Protein AF-A0A7C3APW0-F1 (afdb_monomer)

Structure (mmCIF, N/CA/C/O backbone):
data_AF-A0A7C3APW0-F1
#
_entry.id   AF-A0A7C3APW0-F1
#
loop_
_atom_site.group_PDB
_atom_site.id
_atom_site.type_symbol
_atom_site.label_atom_id
_atom_site.label_alt_id
_atom_site.label_comp_id
_atom_site.label_asym_id
_atom_site.label_entity_id
_atom_site.label_seq_id
_atom_site.pdbx_PDB_ins_code
_atom_site.Cartn_x
_atom_site.Cartn_y
_atom_site.Cartn_z
_atom_site.occupancy
_atom_site.B_iso_or_equiv
_atom_site.auth_seq_id
_atom_site.auth_comp_id
_atom_site.auth_asym_id
_atom_site.auth_atom_id
_atom_site.pdbx_PDB_model_num
ATOM 1 N N . GLN A 1 1 ? -16.198 -1.382 -9.300 1.00 42.06 1 GLN A N 1
ATOM 2 C CA . GLN A 1 1 ? -14.734 -1.585 -9.220 1.00 42.06 1 GLN A CA 1
ATOM 3 C C . GLN A 1 1 ? -14.169 -2.355 -10.424 1.00 42.06 1 GLN A C 1
ATOM 5 O O . GLN A 1 1 ? -13.325 -1.783 -11.093 1.00 42.06 1 GLN A O 1
ATOM 10 N N . ARG A 1 2 ? -14.664 -3.549 -10.819 1.00 34.78 2 ARG A N 1
ATOM 11 C CA . ARG A 1 2 ? -14.133 -4.290 -12.002 1.00 34.78 2 ARG A CA 1
ATOM 12 C C . ARG A 1 2 ? -14.087 -3.503 -13.329 1.00 34.78 2 ARG A C 1
ATOM 14 O O . ARG A 1 2 ? -13.099 -3.602 -14.039 1.00 34.78 2 ARG A O 1
ATOM 21 N N . ALA A 1 3 ? -15.104 -2.693 -13.633 1.00 35.84 3 ALA A N 1
ATOM 22 C CA . ALA A 1 3 ? -15.124 -1.868 -14.851 1.00 35.84 3 ALA A CA 1
ATOM 23 C C . ALA A 1 3 ? -14.174 -0.648 -14.798 1.00 35.84 3 ALA A C 1
ATOM 25 O O . ALA A 1 3 ? -13.792 -0.135 -15.842 1.00 35.84 3 ALA A O 1
ATOM 26 N N . ARG A 1 4 ? -13.783 -0.187 -13.597 1.00 43.59 4 ARG A N 1
ATOM 27 C CA . ARG A 1 4 ? -12.827 0.922 -13.419 1.00 43.59 4 ARG A CA 1
ATOM 28 C C . ARG A 1 4 ? -11.389 0.443 -13.623 1.00 43.59 4 ARG A C 1
ATOM 30 O O . ARG A 1 4 ? -10.688 1.021 -14.441 1.00 43.59 4 ARG A O 1
ATOM 37 N N . GLY A 1 5 ? -11.000 -0.675 -13.002 1.00 41.81 5 GLY A N 1
ATOM 38 C CA . GLY A 1 5 ? -9.664 -1.264 -13.183 1.00 41.81 5 GLY A CA 1
ATOM 39 C C . GLY A 1 5 ? -9.324 -1.633 -14.637 1.00 41.81 5 GLY A C 1
ATOM 40 O O . GLY A 1 5 ? -8.194 -1.437 -15.068 1.00 41.81 5 GLY A O 1
ATOM 41 N N . GLN A 1 6 ? -10.309 -2.083 -15.427 1.00 49.91 6 GLN A N 1
ATOM 42 C CA . GLN A 1 6 ? -10.112 -2.423 -16.847 1.00 49.91 6 GLN A CA 1
ATOM 43 C C . GLN A 1 6 ? -9.802 -1.208 -17.737 1.00 49.91 6 GLN A C 1
ATOM 45 O O . GLN A 1 6 ? -9.055 -1.340 -18.702 1.00 49.91 6 GLN A O 1
ATOM 50 N N . PHE A 1 7 ? -10.348 -0.030 -17.418 1.00 49.75 7 PHE A N 1
ATOM 51 C CA . PHE A 1 7 ? -10.060 1.206 -18.152 1.00 49.75 7 PHE A CA 1
ATOM 52 C C . PHE A 1 7 ? -8.634 1.710 -17.874 1.00 49.75 7 PHE A C 1
ATOM 54 O O . PHE A 1 7 ? -7.941 2.142 -18.791 1.00 49.75 7 PHE A O 1
ATOM 61 N N . PHE A 1 8 ? -8.165 1.594 -16.628 1.00 55.28 8 PHE A N 1
ATOM 62 C CA . PHE A 1 8 ? -6.826 2.046 -16.232 1.00 55.28 8 PHE A CA 1
ATOM 63 C C . PHE A 1 8 ? -5.713 1.132 -16.728 1.00 55.28 8 PHE A C 1
ATOM 65 O O . PHE A 1 8 ? -4.716 1.623 -17.254 1.00 55.28 8 PHE A O 1
ATOM 72 N N . GLU A 1 9 ? -5.905 -0.190 -16.664 1.00 58.88 9 GLU A N 1
ATOM 73 C CA . GLU A 1 9 ? -4.973 -1.112 -17.316 1.00 58.88 9 GLU A CA 1
ATOM 74 C C . GLU A 1 9 ? -4.872 -0.838 -18.819 1.00 58.88 9 GLU A C 1
ATOM 76 O O . GLU A 1 9 ? -3.778 -0.911 -19.370 1.00 58.88 9 GLU A O 1
ATOM 81 N N . ALA A 1 10 ? -5.977 -0.479 -19.481 1.00 65.00 10 ALA A N 1
ATOM 82 C CA . ALA A 1 10 ? -5.955 -0.128 -20.895 1.00 65.00 10 ALA A CA 1
ATOM 83 C C . ALA A 1 10 ? -5.160 1.161 -21.161 1.00 65.00 10 ALA A C 1
ATOM 85 O O . ALA A 1 10 ? -4.316 1.153 -22.049 1.00 65.00 10 ALA A O 1
ATOM 86 N N . GLN A 1 11 ? -5.353 2.230 -20.375 1.00 64.81 11 GLN A N 1
ATOM 87 C CA . GLN A 1 11 ? -4.587 3.477 -20.531 1.00 64.81 11 GLN A CA 1
ATOM 88 C C . GLN A 1 11 ? -3.093 3.301 -20.242 1.00 64.81 11 GLN A C 1
ATOM 90 O O . GLN A 1 11 ? -2.254 3.874 -20.941 1.00 64.81 11 GLN A O 1
ATOM 95 N N . LEU A 1 12 ? -2.741 2.506 -19.229 1.00 65.25 12 LEU A N 1
ATOM 96 C CA . LEU A 1 12 ? -1.345 2.231 -18.910 1.00 65.25 12 LEU A CA 1
ATOM 97 C C . LEU A 1 12 ? -0.695 1.384 -20.006 1.00 65.25 12 LEU A C 1
ATOM 99 O O . LEU A 1 12 ? 0.373 1.747 -20.489 1.00 65.25 12 LEU A O 1
ATOM 103 N N . ARG A 1 13 ? -1.373 0.323 -20.467 1.00 66.81 13 ARG A N 1
ATOM 104 C CA . ARG A 1 13 ? -0.905 -0.498 -21.593 1.00 66.81 13 ARG A CA 1
ATOM 105 C C . ARG A 1 13 ? -0.804 0.305 -22.885 1.00 66.81 13 ARG A C 1
ATOM 107 O O . ARG A 1 13 ? 0.149 0.111 -23.623 1.00 66.81 13 ARG A O 1
ATOM 114 N N . GLU A 1 14 ? -1.738 1.215 -23.153 1.00 71.75 14 GLU A N 1
ATOM 115 C CA . GLU A 1 14 ? -1.674 2.138 -24.292 1.00 71.75 14 GLU A CA 1
ATOM 116 C C . GLU A 1 14 ? -0.457 3.062 -24.174 1.00 71.75 14 GLU A C 1
ATOM 118 O O . GLU A 1 14 ? 0.299 3.214 -25.129 1.00 71.75 14 GLU A O 1
ATOM 123 N N . THR A 1 15 ? -0.220 3.638 -22.994 1.00 66.88 15 THR A N 1
ATOM 124 C CA . THR A 1 15 ? 0.948 4.496 -22.744 1.00 66.88 15 THR A CA 1
ATOM 125 C C . THR A 1 15 ? 2.248 3.716 -22.943 1.00 66.88 15 THR A C 1
ATOM 127 O O . THR A 1 15 ? 3.150 4.195 -23.623 1.00 66.88 15 THR A O 1
ATOM 130 N N . GLN A 1 16 ? 2.330 2.485 -22.434 1.00 64.88 16 GLN A N 1
ATOM 131 C CA . GLN A 1 16 ? 3.479 1.601 -22.637 1.00 64.88 16 GLN A CA 1
ATOM 132 C C . GLN A 1 16 ? 3.658 1.189 -24.097 1.00 64.88 16 GLN A C 1
ATOM 134 O O . GLN A 1 16 ? 4.777 1.221 -24.600 1.00 64.88 16 GLN A O 1
ATOM 139 N N . ALA A 1 17 ? 2.575 0.834 -24.791 1.00 68.94 17 ALA A N 1
ATOM 140 C CA . ALA A 1 17 ? 2.614 0.504 -26.209 1.00 68.94 17 ALA A CA 1
ATOM 141 C C . ALA A 1 17 ? 3.155 1.689 -27.011 1.00 68.94 17 ALA A C 1
ATOM 143 O O . ALA A 1 17 ? 4.051 1.510 -27.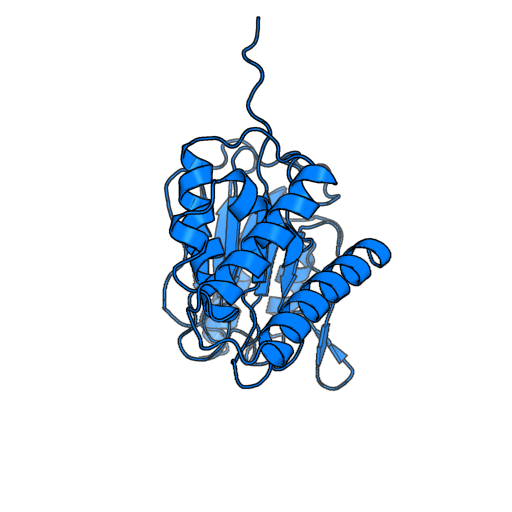825 1.00 68.94 17 ALA A O 1
ATOM 144 N N . ARG A 1 18 ? 2.713 2.914 -26.699 1.00 70.69 18 ARG A N 1
ATOM 145 C CA . ARG A 1 18 ? 3.224 4.141 -27.324 1.00 70.69 18 ARG A CA 1
ATOM 146 C C . ARG A 1 18 ? 4.692 4.410 -26.995 1.00 70.69 18 ARG A C 1
ATOM 148 O O . ARG A 1 18 ? 5.422 4.845 -27.878 1.00 70.69 18 ARG A O 1
ATOM 155 N N . LEU A 1 19 ? 5.137 4.144 -25.765 1.00 63.03 19 LEU A N 1
ATOM 156 C CA . LEU A 1 19 ? 6.553 4.241 -25.379 1.00 63.03 19 LEU A CA 1
ATOM 157 C C . LEU A 1 19 ? 7.420 3.253 -26.174 1.00 63.03 19 LEU A C 1
ATOM 159 O O . LEU A 1 19 ? 8.476 3.625 -26.685 1.00 63.03 19 LEU A O 1
ATOM 163 N N . PHE A 1 20 ? 6.946 2.014 -26.313 1.00 61.78 20 PHE A N 1
ATOM 164 C CA . PHE A 1 20 ? 7.628 0.954 -27.050 1.00 61.78 20 PHE A CA 1
ATOM 165 C C . PHE A 1 20 ? 7.651 1.224 -28.565 1.00 61.78 20 PHE A C 1
ATOM 167 O O . PHE A 1 20 ? 8.709 1.155 -29.187 1.00 61.78 20 PHE A O 1
ATOM 174 N N . GLU A 1 21 ? 6.511 1.595 -29.156 1.00 64.50 21 GLU A N 1
ATOM 175 C CA . GLU A 1 21 ? 6.376 1.960 -30.575 1.00 64.50 21 GLU A CA 1
ATOM 176 C C . GLU A 1 21 ? 7.217 3.184 -30.947 1.00 64.50 21 GLU A C 1
ATOM 178 O O . GLU A 1 21 ? 7.773 3.241 -32.044 1.00 64.50 21 GLU A O 1
ATOM 183 N N . ALA A 1 22 ? 7.353 4.149 -30.034 1.00 59.28 22 ALA A N 1
ATOM 184 C CA . ALA A 1 22 ? 8.182 5.329 -30.247 1.00 59.28 22 ALA A CA 1
ATOM 185 C C . ALA A 1 22 ? 9.688 5.013 -30.287 1.00 59.28 22 ALA A C 1
ATOM 187 O O . ALA A 1 22 ? 10.475 5.905 -30.607 1.00 59.28 22 ALA A O 1
ATOM 188 N N . GLY A 1 23 ? 10.110 3.788 -29.935 1.00 56.84 23 GLY A N 1
ATOM 189 C CA . GLY A 1 23 ? 11.524 3.455 -29.757 1.00 56.84 23 GLY A CA 1
ATOM 190 C C . GLY A 1 23 ? 12.203 4.395 -28.758 1.00 56.84 23 GLY A C 1
ATOM 191 O O . GLY A 1 23 ? 13.393 4.685 -28.891 1.00 56.84 23 GLY A O 1
ATOM 192 N N . ALA A 1 24 ? 11.421 4.936 -27.817 1.00 59.75 24 ALA A N 1
ATOM 193 C CA . ALA A 1 24 ? 11.867 5.950 -26.885 1.00 59.75 24 ALA A CA 1
ATOM 194 C C . ALA A 1 24 ? 13.011 5.364 -26.057 1.00 59.75 24 ALA A C 1
ATOM 196 O O . ALA A 1 24 ? 12.846 4.355 -25.370 1.00 59.75 24 ALA A O 1
ATOM 197 N N . ALA A 1 25 ? 14.187 5.988 -26.139 1.00 61.25 25 ALA A N 1
ATOM 198 C CA . ALA A 1 25 ? 15.263 5.649 -25.226 1.00 61.25 25 ALA A CA 1
ATOM 199 C C . ALA A 1 25 ? 14.772 5.877 -23.781 1.00 61.25 25 ALA A C 1
ATOM 201 O O . ALA A 1 25 ? 13.990 6.816 -23.557 1.00 61.25 25 ALA A O 1
ATOM 202 N N . PRO A 1 26 ? 15.219 5.055 -22.814 1.00 65.44 26 PRO A N 1
ATOM 203 C CA . PRO A 1 26 ? 15.024 5.352 -21.402 1.00 65.44 26 PRO A CA 1
ATOM 204 C C . PRO A 1 26 ? 15.436 6.799 -21.117 1.00 65.44 26 PRO A C 1
ATOM 206 O O . PRO A 1 26 ? 16.461 7.261 -21.616 1.00 65.44 26 PRO A O 1
ATOM 209 N N . ASP A 1 27 ? 14.604 7.504 -20.360 1.00 69.44 27 ASP A N 1
ATOM 210 C CA . ASP A 1 27 ? 14.762 8.906 -19.975 1.00 69.44 27 ASP A CA 1
ATOM 211 C C . ASP A 1 27 ? 14.768 9.903 -21.150 1.00 69.44 27 ASP A C 1
ATOM 213 O O . ASP A 1 27 ? 15.326 10.995 -21.058 1.00 69.44 27 ASP A O 1
ATOM 217 N N . SER A 1 28 ? 14.114 9.561 -22.264 1.00 76.81 28 SER A N 1
ATOM 218 C CA . SER A 1 28 ? 13.883 10.514 -23.356 1.00 76.81 28 SER A CA 1
ATOM 219 C C . SER A 1 28 ? 12.748 11.499 -23.053 1.00 76.81 28 SER A C 1
ATOM 221 O O . SER A 1 28 ? 11.747 11.158 -22.415 1.00 76.81 28 SER A O 1
ATOM 223 N N . ASP A 1 29 ? 12.846 12.705 -23.619 1.00 81.69 29 ASP A N 1
ATOM 224 C CA . ASP A 1 29 ? 11.796 13.734 -23.549 1.00 81.69 29 ASP A CA 1
ATOM 225 C C . ASP A 1 29 ? 10.432 13.217 -24.038 1.00 81.69 29 ASP A C 1
ATOM 227 O O . ASP A 1 29 ? 9.382 13.620 -23.535 1.00 81.69 29 ASP A O 1
ATOM 231 N N . ALA A 1 30 ? 10.436 12.280 -24.993 1.00 82.44 30 ALA A N 1
ATOM 232 C CA . ALA A 1 30 ? 9.228 11.644 -25.507 1.00 82.44 30 ALA A CA 1
ATOM 233 C C . ALA A 1 30 ? 8.503 10.820 -24.430 1.00 82.44 30 ALA A C 1
ATOM 235 O O . ALA A 1 30 ? 7.273 10.861 -24.351 1.00 82.44 30 ALA A O 1
ATOM 236 N N . ALA A 1 31 ? 9.250 10.106 -23.583 1.00 78.44 31 ALA A N 1
ATOM 237 C CA . ALA A 1 31 ? 8.667 9.311 -22.512 1.00 78.44 31 ALA A CA 1
ATOM 238 C C . ALA A 1 31 ? 8.053 10.192 -21.418 1.00 78.44 31 ALA A C 1
ATOM 240 O O . ALA A 1 31 ? 6.914 9.968 -21.000 1.00 78.44 31 ALA A O 1
ATOM 241 N N . ALA A 1 32 ? 8.763 11.253 -21.028 1.00 85.62 32 ALA A N 1
ATOM 242 C CA . ALA A 1 32 ? 8.247 12.251 -20.098 1.00 85.62 32 ALA A CA 1
ATOM 243 C C . ALA A 1 32 ? 6.976 12.930 -20.641 1.00 85.62 32 ALA A C 1
ATOM 245 O O . ALA A 1 32 ? 5.979 13.037 -19.925 1.00 85.62 32 ALA A O 1
ATOM 246 N N . ALA A 1 33 ? 6.967 13.325 -21.919 1.00 87.50 33 ALA A N 1
ATOM 247 C CA . ALA A 1 33 ? 5.812 13.962 -22.551 1.00 87.50 33 ALA A CA 1
ATOM 248 C C . ALA A 1 33 ? 4.561 13.066 -22.548 1.00 87.50 33 ALA A C 1
ATOM 250 O O . ALA A 1 33 ? 3.463 13.552 -22.277 1.00 87.50 33 ALA A O 1
ATOM 251 N N . LEU A 1 34 ? 4.715 11.760 -22.797 1.00 86.81 34 LEU A N 1
ATOM 252 C CA . LEU A 1 34 ? 3.605 10.801 -22.740 1.00 86.81 34 LEU A CA 1
ATOM 253 C C . LEU A 1 34 ? 3.029 10.658 -21.325 1.00 86.81 34 LEU A C 1
ATOM 255 O O . LEU A 1 34 ? 1.810 10.603 -21.165 1.00 86.81 34 LEU A O 1
ATOM 259 N N . ILE A 1 35 ? 3.888 10.633 -20.303 1.00 87.94 35 ILE A N 1
ATOM 260 C CA . ILE A 1 35 ? 3.462 10.568 -18.897 1.00 87.94 35 ILE A CA 1
ATOM 261 C C . ILE A 1 35 ? 2.704 11.838 -18.494 1.00 87.94 35 ILE A C 1
ATOM 263 O O . ILE A 1 35 ? 1.639 11.741 -17.881 1.00 87.94 35 ILE A O 1
ATOM 267 N N . HIS A 1 36 ? 3.209 13.018 -18.866 1.00 91.25 36 HIS A N 1
ATOM 268 C CA . HIS A 1 36 ? 2.521 14.287 -18.610 1.00 91.25 36 HIS A CA 1
ATOM 269 C C . HIS A 1 36 ? 1.161 14.356 -19.309 1.00 91.25 36 HIS A C 1
ATOM 271 O O . HIS A 1 36 ? 0.174 14.721 -18.676 1.00 91.25 36 HIS A O 1
ATOM 277 N N . ASP A 1 37 ? 1.080 13.960 -20.582 1.00 91.00 37 ASP A N 1
ATOM 278 C CA . ASP A 1 37 ? -0.182 13.922 -21.329 1.00 91.00 37 ASP A CA 1
ATOM 279 C C . ASP A 1 37 ? -1.210 12.980 -20.678 1.00 91.00 37 ASP A C 1
ATOM 281 O O . ASP A 1 37 ? -2.382 13.332 -20.531 1.00 91.00 37 ASP A O 1
ATOM 285 N N . ALA A 1 38 ? -0.780 11.794 -20.235 1.00 89.25 38 ALA A N 1
ATOM 286 C CA . ALA A 1 38 ? -1.651 10.855 -19.534 1.00 89.25 38 ALA A CA 1
ATOM 287 C C . ALA A 1 38 ? -2.169 11.437 -18.206 1.00 89.25 38 ALA A C 1
ATOM 289 O O . ALA A 1 38 ? -3.369 11.370 -17.929 1.00 89.25 38 ALA A O 1
ATOM 290 N N . ALA A 1 39 ? -1.287 12.053 -17.411 1.00 91.62 39 ALA A N 1
ATOM 291 C CA . ALA A 1 39 ? -1.659 12.706 -16.158 1.00 91.62 39 ALA A CA 1
ATOM 292 C C . ALA A 1 39 ? -2.617 13.889 -16.385 1.00 91.62 39 ALA A C 1
ATOM 294 O O . ALA A 1 39 ? -3.602 14.023 -15.658 1.00 91.62 39 ALA A O 1
ATOM 295 N N . ALA A 1 40 ? -2.379 14.712 -17.410 1.00 92.81 40 ALA A N 1
ATOM 296 C CA . ALA A 1 40 ? -3.238 15.839 -17.766 1.00 92.81 40 ALA A CA 1
ATOM 297 C C . ALA A 1 40 ? -4.646 15.379 -18.174 1.00 92.81 40 ALA A C 1
ATOM 299 O O . ALA A 1 40 ? -5.631 15.858 -17.613 1.00 92.81 40 ALA A O 1
ATOM 300 N N . ARG A 1 41 ? -4.755 14.377 -19.061 1.00 91.38 41 ARG A N 1
ATOM 301 C CA . ARG A 1 41 ? -6.051 13.793 -19.459 1.00 91.38 41 ARG A CA 1
ATOM 302 C C . ARG A 1 41 ? -6.832 13.242 -18.267 1.00 91.38 41 ARG A C 1
ATOM 304 O O . ARG A 1 41 ? -8.055 13.365 -18.206 1.00 91.38 41 ARG A O 1
ATOM 311 N N . ASP A 1 42 ? -6.135 12.633 -17.312 1.00 91.56 42 ASP A N 1
ATOM 312 C CA . ASP A 1 42 ? -6.759 12.130 -16.094 1.00 91.56 42 ASP A CA 1
ATOM 313 C C . ASP A 1 42 ? -7.222 13.255 -15.153 1.00 91.56 42 ASP A C 1
ATOM 315 O O . ASP A 1 42 ? -8.285 13.146 -14.540 1.00 91.56 42 ASP A O 1
ATOM 319 N N . LEU A 1 43 ? -6.467 14.351 -15.051 1.00 92.44 43 LEU A N 1
ATOM 320 C CA . LEU A 1 43 ? -6.872 15.536 -14.289 1.00 92.44 43 LEU A CA 1
ATOM 321 C C . LEU A 1 43 ? -8.084 16.238 -14.909 1.00 92.44 43 LEU A C 1
ATOM 323 O O . LEU A 1 43 ? -8.979 16.633 -14.163 1.00 92.44 43 LEU A O 1
ATOM 327 N N . ASP A 1 44 ? -8.156 16.326 -16.236 1.00 92.69 44 ASP A N 1
ATOM 328 C CA . ASP A 1 44 ? -9.313 16.884 -16.945 1.00 92.69 44 ASP A CA 1
ATOM 329 C C . ASP A 1 44 ? -10.576 16.048 -16.698 1.00 92.69 44 ASP A C 1
ATOM 331 O O . ASP A 1 44 ? -11.652 16.582 -16.423 1.00 92.69 44 ASP A O 1
ATOM 335 N N . ALA A 1 45 ? -10.450 14.718 -16.749 1.00 90.25 45 ALA A N 1
ATOM 336 C CA . ALA A 1 45 ? -11.566 13.808 -16.504 1.00 90.25 45 ALA A CA 1
ATOM 337 C C . ALA A 1 45 ? -11.965 13.740 -15.020 1.00 90.25 45 ALA A C 1
ATOM 339 O O . ALA A 1 45 ? -13.133 13.522 -14.687 1.00 90.25 45 ALA A O 1
ATOM 340 N N . ARG A 1 46 ? -10.988 13.857 -14.115 1.00 88.88 46 ARG A N 1
ATOM 341 C CA . ARG A 1 46 ? -11.153 13.672 -12.670 1.00 88.88 46 ARG A CA 1
ATOM 342 C C . ARG A 1 46 ? -10.242 14.647 -11.913 1.00 88.88 46 ARG A C 1
ATOM 344 O O . ARG A 1 46 ? -9.165 14.234 -11.465 1.00 88.88 46 ARG A O 1
ATOM 351 N N . PRO A 1 47 ? -10.672 15.900 -11.696 1.00 89.62 47 PRO A N 1
ATOM 352 C CA . PRO A 1 47 ? -9.856 16.905 -11.024 1.00 89.62 47 PRO A CA 1
ATOM 353 C C . PRO A 1 47 ? -9.309 16.412 -9.682 1.00 89.62 47 PRO A C 1
ATOM 355 O O . PRO A 1 47 ? -10.028 15.797 -8.888 1.00 89.62 47 PRO A O 1
ATOM 358 N N . ALA A 1 48 ? -8.023 16.658 -9.433 1.00 87.56 48 ALA A N 1
ATOM 359 C CA . ALA A 1 48 ? -7.417 16.348 -8.145 1.00 87.56 48 ALA A CA 1
ATOM 360 C C . ALA A 1 48 ? -7.977 17.287 -7.061 1.00 87.56 48 ALA A C 1
ATOM 362 O O . ALA A 1 48 ? -8.149 18.483 -7.318 1.00 87.56 48 ALA A O 1
ATOM 363 N N . PRO A 1 49 ? -8.238 16.791 -5.837 1.00 87.56 49 PRO A N 1
ATOM 364 C CA . PRO A 1 49 ? -8.516 17.679 -4.718 1.00 87.56 49 PRO A CA 1
ATOM 365 C C . PRO A 1 49 ? -7.271 18.515 -4.406 1.00 87.56 49 PRO A C 1
ATOM 367 O O . PRO A 1 49 ? -6.151 18.167 -4.783 1.00 87.56 49 PRO A O 1
ATOM 370 N N . ALA A 1 50 ? -7.443 19.597 -3.652 1.00 87.50 50 ALA A N 1
ATOM 371 C CA . ALA A 1 50 ? -6.293 20.290 -3.090 1.00 87.50 50 ALA A CA 1
ATOM 372 C C . ALA A 1 50 ? -5.531 19.357 -2.128 1.00 87.50 50 ALA A C 1
ATOM 374 O O . ALA A 1 50 ? -6.121 18.694 -1.277 1.00 87.50 50 ALA A O 1
ATOM 375 N N . ILE A 1 51 ? -4.209 19.308 -2.284 1.00 87.06 51 ILE A N 1
ATOM 376 C CA . ILE A 1 51 ? -3.327 18.375 -1.576 1.00 87.06 51 ILE A CA 1
ATOM 377 C C . ILE A 1 51 ? -2.546 19.154 -0.520 1.00 87.06 51 ILE A C 1
ATOM 379 O O . ILE A 1 51 ? -1.881 20.142 -0.849 1.00 87.06 51 ILE A O 1
ATOM 383 N N . ALA A 1 52 ? -2.604 18.708 0.737 1.00 86.69 52 ALA A N 1
ATOM 384 C CA . ALA A 1 52 ? -1.828 19.298 1.826 1.00 86.69 52 ALA A CA 1
ATOM 385 C C . ALA A 1 52 ? -0.321 19.251 1.521 1.00 86.69 52 ALA A C 1
ATOM 387 O O . ALA A 1 52 ? 0.163 18.278 0.944 1.00 86.69 52 ALA A O 1
ATOM 388 N N . VAL A 1 53 ? 0.428 20.286 1.916 1.00 86.25 53 VAL A N 1
ATOM 389 C CA . VAL A 1 53 ? 1.865 20.433 1.601 1.00 86.25 53 VAL A CA 1
ATOM 390 C C . VAL A 1 53 ? 2.674 19.222 2.065 1.00 86.25 53 VAL A C 1
ATOM 392 O O . VAL A 1 53 ? 3.581 18.775 1.365 1.00 86.25 53 VAL A O 1
ATOM 395 N N . GLU A 1 54 ? 2.332 18.665 3.224 1.00 83.81 54 GLU A N 1
ATOM 396 C CA . GLU A 1 54 ? 2.953 17.456 3.757 1.00 83.81 54 GLU A CA 1
ATOM 397 C C . GLU A 1 54 ? 2.770 16.276 2.796 1.00 83.81 54 GLU A C 1
ATOM 399 O O . GLU A 1 54 ? 3.738 15.598 2.456 1.00 83.81 54 GLU A O 1
ATOM 404 N N . THR A 1 55 ? 1.552 16.093 2.286 1.00 86.12 55 THR A N 1
ATOM 405 C CA . THR A 1 55 ? 1.185 15.015 1.363 1.00 86.12 55 THR A CA 1
ATOM 406 C C . THR A 1 55 ? 1.823 15.185 -0.010 1.00 86.12 55 THR A C 1
ATOM 408 O O . THR A 1 55 ? 2.250 14.200 -0.606 1.00 86.12 55 THR A O 1
ATOM 411 N N . GLN A 1 56 ? 2.003 16.420 -0.487 1.00 89.50 56 GLN A N 1
ATOM 412 C CA . GLN A 1 56 ? 2.717 16.681 -1.744 1.00 89.50 56 GLN A CA 1
ATOM 413 C C . GLN A 1 56 ? 4.148 16.126 -1.727 1.00 89.50 56 GLN A C 1
ATOM 415 O O . GLN A 1 56 ? 4.630 15.641 -2.751 1.00 89.50 56 GLN A O 1
ATOM 420 N N . ARG A 1 57 ? 4.817 16.161 -0.564 1.00 85.19 57 ARG A N 1
ATOM 421 C CA . ARG A 1 57 ? 6.165 15.596 -0.400 1.00 85.19 57 ARG A CA 1
ATOM 422 C C . ARG A 1 57 ? 6.161 14.073 -0.501 1.00 85.19 57 ARG A C 1
ATOM 424 O O . ARG A 1 57 ? 7.101 13.516 -1.054 1.00 85.19 57 ARG A O 1
ATOM 431 N N . TYR A 1 58 ? 5.106 13.410 -0.023 1.00 85.56 58 TYR A N 1
ATOM 432 C CA . TYR A 1 58 ? 4.995 11.946 -0.088 1.00 85.56 58 TYR A CA 1
ATOM 433 C C . TYR A 1 58 ? 4.666 11.436 -1.479 1.00 85.56 58 TYR A C 1
ATOM 435 O O . TYR A 1 58 ? 4.941 10.282 -1.755 1.00 85.56 58 TYR A O 1
ATOM 443 N N . LEU A 1 59 ? 4.094 12.266 -2.352 1.00 90.69 59 LEU A N 1
ATOM 444 C CA . LEU A 1 59 ? 3.768 11.862 -3.719 1.00 90.69 59 LEU A CA 1
ATOM 445 C C . LEU A 1 59 ? 4.992 11.822 -4.638 1.00 90.69 59 LEU A C 1
ATOM 447 O O . LEU A 1 59 ? 4.940 11.146 -5.661 1.00 90.69 59 LEU A O 1
ATOM 451 N N . LEU A 1 60 ? 6.072 12.539 -4.299 1.00 90.81 60 LEU A N 1
ATOM 452 C CA . LEU A 1 60 ? 7.269 12.598 -5.138 1.00 90.81 60 LEU A CA 1
ATOM 453 C C . LEU A 1 60 ? 7.930 11.228 -5.267 1.00 90.81 60 LEU A C 1
ATOM 455 O O . LEU A 1 60 ? 8.045 10.744 -6.383 1.00 90.81 60 LEU A O 1
ATOM 459 N N . GLU A 1 61 ? 8.321 10.596 -4.157 1.00 88.31 61 GLU A N 1
ATOM 460 C CA . GLU A 1 61 ? 9.054 9.322 -4.213 1.00 88.31 61 GLU A CA 1
ATOM 461 C C . GLU A 1 61 ? 8.262 8.239 -4.972 1.00 88.31 61 GLU A C 1
ATOM 463 O O . GLU A 1 61 ? 8.800 7.679 -5.930 1.00 88.31 61 GLU A O 1
ATOM 468 N N . PRO A 1 62 ? 6.965 8.004 -4.687 1.00 88.56 62 PRO A N 1
ATOM 469 C CA . PRO A 1 62 ? 6.189 7.019 -5.420 1.00 88.56 62 PRO A CA 1
ATOM 470 C C . PRO A 1 62 ? 6.035 7.322 -6.904 1.00 88.56 62 PRO A C 1
ATOM 472 O O . PRO A 1 62 ? 6.122 6.398 -7.715 1.00 88.56 62 PRO A O 1
ATOM 475 N N . ALA A 1 63 ? 5.843 8.594 -7.266 1.00 91.12 63 ALA A N 1
ATOM 476 C CA . ALA A 1 63 ? 5.770 9.005 -8.662 1.00 91.12 63 ALA A CA 1
ATOM 477 C C . ALA A 1 63 ? 7.119 8.825 -9.368 1.00 91.12 63 ALA A C 1
ATOM 479 O O . ALA A 1 63 ? 7.143 8.274 -10.460 1.00 91.12 63 ALA A O 1
ATOM 480 N N . THR A 1 64 ? 8.237 9.201 -8.739 1.00 89.94 64 THR A N 1
ATOM 481 C CA . THR A 1 64 ? 9.591 8.993 -9.279 1.00 89.94 64 THR A CA 1
ATOM 482 C C . THR A 1 64 ? 9.845 7.522 -9.562 1.00 89.94 64 THR A C 1
ATOM 484 O O . THR A 1 64 ? 10.318 7.171 -10.639 1.00 89.94 64 THR A O 1
ATOM 487 N N . ARG A 1 65 ? 9.477 6.638 -8.632 1.00 85.69 65 ARG A N 1
ATOM 488 C CA . ARG A 1 65 ? 9.648 5.192 -8.799 1.00 85.69 65 ARG A CA 1
ATOM 489 C C . ARG A 1 65 ? 8.785 4.615 -9.912 1.00 85.69 65 ARG A C 1
ATOM 491 O O . ARG A 1 65 ? 9.260 3.776 -10.673 1.00 85.69 65 ARG A O 1
ATOM 498 N N . LEU A 1 66 ? 7.542 5.071 -10.025 1.00 85.38 66 LEU A N 1
ATOM 499 C CA . LEU A 1 66 ? 6.659 4.669 -11.113 1.00 85.38 66 LEU A CA 1
ATOM 500 C C . LEU A 1 66 ? 7.165 5.189 -12.465 1.00 85.38 66 LEU A C 1
ATOM 502 O O . LEU A 1 66 ? 7.220 4.425 -13.422 1.00 85.38 66 LEU A O 1
ATOM 506 N N . CYS A 1 67 ? 7.602 6.445 -12.537 1.00 87.19 67 CYS A N 1
ATOM 507 C CA . CYS A 1 67 ? 8.223 7.018 -13.727 1.00 87.19 67 CYS A CA 1
ATOM 508 C C . CYS A 1 67 ? 9.497 6.261 -14.126 1.00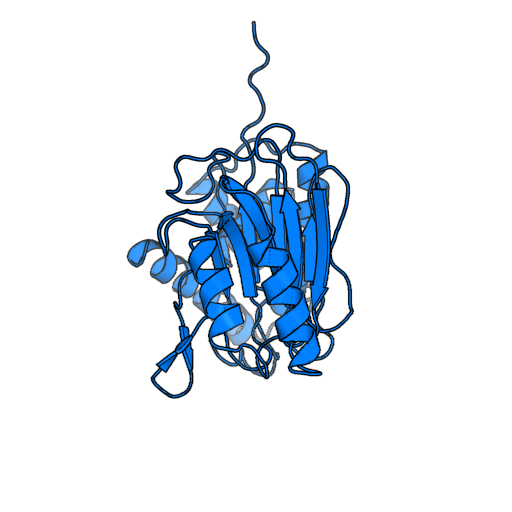 87.19 67 CYS A C 1
ATOM 510 O O . CYS A 1 67 ? 9.659 5.928 -15.294 1.00 87.19 67 CYS A O 1
ATOM 512 N N . ALA A 1 68 ? 10.364 5.911 -13.172 1.00 84.25 68 ALA A N 1
ATOM 513 C CA . ALA A 1 68 ? 11.548 5.092 -13.430 1.00 84.25 68 ALA A CA 1
ATOM 514 C C . ALA A 1 68 ? 11.175 3.695 -13.957 1.00 84.25 68 ALA A C 1
ATOM 516 O O . ALA A 1 68 ? 11.770 3.221 -14.922 1.00 84.25 68 ALA A O 1
ATOM 517 N N . ALA A 1 69 ? 10.138 3.060 -13.397 1.00 78.19 69 ALA A N 1
ATOM 518 C CA . ALA A 1 69 ? 9.608 1.788 -13.903 1.00 78.19 69 ALA A CA 1
ATOM 519 C C . ALA A 1 69 ? 9.006 1.900 -15.320 1.00 78.19 69 ALA A C 1
ATOM 521 O O . ALA A 1 69 ? 8.906 0.897 -16.028 1.00 78.19 69 ALA A O 1
ATOM 522 N N . LEU A 1 70 ? 8.627 3.111 -15.738 1.00 79.62 70 LEU A N 1
ATOM 523 C CA . LEU A 1 70 ? 8.166 3.452 -17.087 1.00 79.62 70 LEU A CA 1
ATOM 524 C C . LEU A 1 70 ? 9.293 3.987 -17.994 1.00 79.62 70 LEU A C 1
ATOM 526 O O . LEU A 1 70 ? 9.021 4.352 -19.135 1.00 79.62 70 LEU A O 1
ATOM 530 N N . GLY A 1 71 ? 10.542 4.025 -17.514 1.00 81.19 71 GLY A N 1
ATOM 531 C CA . GLY A 1 71 ? 11.697 4.511 -18.271 1.00 81.19 71 GLY A CA 1
ATOM 532 C C . GLY A 1 71 ? 11.747 6.032 -18.439 1.00 81.19 71 GLY A C 1
ATOM 533 O O . GLY A 1 71 ? 12.176 6.500 -19.488 1.00 81.19 71 GLY A O 1
ATOM 534 N N . ALA A 1 72 ? 11.276 6.800 -17.455 1.00 86.31 72 ALA A N 1
ATOM 535 C CA . ALA A 1 72 ? 11.249 8.266 -17.474 1.00 86.31 72 ALA A CA 1
ATOM 536 C C . ALA A 1 72 ? 11.561 8.866 -16.089 1.00 86.31 72 ALA A C 1
ATOM 538 O O . ALA A 1 72 ? 10.804 9.679 -15.561 1.00 86.31 72 ALA A O 1
ATOM 539 N N . SER A 1 73 ? 12.657 8.440 -15.472 1.00 79.44 73 SER A N 1
ATOM 540 C CA . SER A 1 73 ? 13.023 8.667 -14.066 1.00 79.44 73 SER A CA 1
ATOM 541 C C . SER A 1 73 ? 12.968 10.138 -13.628 1.00 79.44 73 SER A C 1
ATOM 543 O O . SER A 1 73 ? 12.577 10.429 -12.499 1.00 79.44 73 SER A O 1
ATOM 545 N N . GLU A 1 74 ? 13.283 11.069 -14.530 1.00 84.75 74 GLU A N 1
ATOM 546 C CA . GLU A 1 74 ? 13.301 12.514 -14.254 1.00 84.75 74 GLU A CA 1
ATOM 547 C C . GLU A 1 74 ? 11.924 13.194 -14.381 1.00 84.75 74 GLU A C 1
ATOM 549 O O . GLU A 1 74 ? 11.721 14.295 -13.864 1.00 84.75 74 GLU A O 1
ATOM 554 N N . ALA A 1 75 ? 10.938 12.548 -15.016 1.00 87.12 75 ALA A N 1
ATOM 555 C CA . ALA A 1 75 ? 9.638 13.166 -15.294 1.00 87.12 75 ALA A CA 1
ATOM 556 C C . ALA A 1 75 ? 8.905 13.580 -14.006 1.00 87.12 75 ALA A C 1
ATOM 558 O O . ALA A 1 75 ? 8.324 14.661 -13.922 1.00 87.12 75 ALA A O 1
ATOM 559 N N . ALA A 1 76 ? 8.991 12.767 -12.950 1.00 86.06 76 ALA A N 1
ATOM 560 C CA . ALA A 1 76 ? 8.301 13.047 -11.691 1.00 86.06 76 ALA A CA 1
ATOM 561 C C . ALA A 1 76 ? 8.776 14.336 -10.999 1.00 86.06 76 ALA A C 1
ATOM 563 O O . ALA A 1 76 ? 8.003 14.961 -10.262 1.00 86.06 76 ALA A O 1
ATOM 564 N N . VAL A 1 77 ? 10.025 14.756 -11.226 1.00 87.81 77 VAL A N 1
ATOM 565 C CA . VAL A 1 77 ? 10.620 15.932 -10.574 1.00 87.81 77 VAL A CA 1
ATOM 566 C C . VAL A 1 77 ? 9.919 17.212 -11.021 1.00 87.81 77 VAL A C 1
ATOM 568 O O . VAL A 1 77 ? 9.620 18.068 -10.187 1.00 87.81 77 VAL A O 1
ATOM 571 N N . ILE A 1 78 ? 9.591 17.307 -12.309 1.00 90.06 78 ILE A N 1
ATOM 572 C CA . ILE A 1 78 ? 8.946 18.481 -12.909 1.00 90.06 78 ILE A CA 1
ATOM 573 C C . ILE A 1 78 ? 7.413 18.448 -1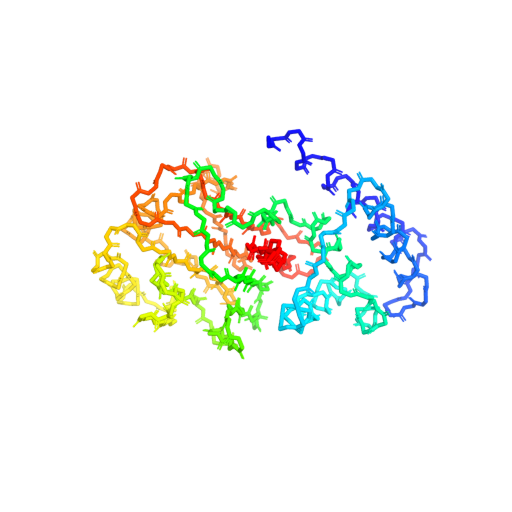2.814 1.00 90.06 78 ILE A C 1
ATOM 575 O O . ILE A 1 78 ? 6.772 19.481 -12.991 1.00 90.06 78 ILE A O 1
ATOM 579 N N . MET A 1 79 ? 6.822 17.296 -12.480 1.00 93.44 79 MET A N 1
ATOM 580 C CA . MET A 1 79 ? 5.382 17.167 -12.245 1.00 93.44 79 MET A CA 1
ATOM 581 C C . MET A 1 79 ? 4.927 17.938 -11.001 1.00 93.44 79 MET A C 1
ATOM 583 O O . MET A 1 79 ? 5.538 17.889 -9.931 1.00 93.44 79 MET A O 1
ATOM 587 N N . THR A 1 80 ? 3.773 18.581 -11.107 1.00 94.75 80 THR A N 1
ATOM 588 C CA . THR A 1 80 ? 3.018 19.104 -9.970 1.00 94.75 80 THR A CA 1
ATOM 589 C C . THR A 1 80 ? 2.512 17.967 -9.074 1.00 94.75 80 THR A C 1
ATOM 591 O O . THR A 1 80 ? 2.409 16.809 -9.480 1.00 94.75 80 THR A O 1
ATOM 594 N N . ALA A 1 81 ? 2.126 18.282 -7.834 1.00 93.00 81 ALA A N 1
ATOM 595 C CA . ALA A 1 81 ? 1.540 17.280 -6.940 1.00 93.00 81 ALA A CA 1
ATOM 596 C C . ALA A 1 81 ? 0.240 16.666 -7.495 1.00 93.00 81 ALA A C 1
ATOM 598 O O . ALA A 1 81 ? -0.021 15.486 -7.271 1.00 93.00 81 ALA A O 1
ATOM 599 N N . ALA A 1 82 ? -0.553 17.452 -8.232 1.00 93.44 82 ALA A N 1
ATOM 600 C CA . ALA A 1 82 ? -1.768 16.976 -8.884 1.00 93.44 82 ALA A CA 1
ATOM 601 C C . ALA A 1 82 ? -1.446 15.960 -9.988 1.00 93.44 82 ALA A C 1
ATOM 603 O O . ALA A 1 82 ? -2.061 14.899 -10.030 1.00 93.44 82 ALA A O 1
ATOM 604 N N . GLU A 1 83 ? -0.444 16.237 -10.826 1.00 94.50 83 GLU A N 1
ATOM 605 C CA . GLU A 1 83 ? 0.001 15.301 -11.863 1.00 94.50 83 GLU A CA 1
ATOM 606 C C . GLU A 1 83 ? 0.584 14.022 -11.256 1.00 94.50 83 GLU A C 1
ATOM 608 O O . GLU A 1 83 ? 0.253 12.930 -11.708 1.00 94.50 83 GLU A O 1
ATOM 613 N N . ARG A 1 84 ? 1.402 14.124 -10.199 1.00 94.38 84 ARG A N 1
ATOM 614 C CA . ARG A 1 84 ? 1.931 12.944 -9.488 1.00 94.38 84 ARG A CA 1
ATOM 615 C C . ARG A 1 84 ? 0.805 12.081 -8.927 1.00 94.38 84 ARG A C 1
ATOM 617 O O . ARG A 1 84 ? 0.844 10.861 -9.045 1.00 94.38 84 ARG A O 1
ATOM 624 N N . LEU A 1 85 ? -0.220 12.706 -8.345 1.00 92.75 85 LEU A N 1
ATOM 625 C CA . LEU A 1 85 ? -1.396 11.993 -7.857 1.00 92.75 85 LEU A CA 1
ATOM 626 C C . LEU A 1 85 ? -2.170 11.316 -8.995 1.00 92.75 85 LEU A C 1
ATOM 628 O O . LEU A 1 85 ? -2.566 10.160 -8.856 1.00 92.75 85 LEU A O 1
ATOM 632 N N . ALA A 1 86 ? -2.375 12.021 -10.109 1.00 91.88 86 ALA A N 1
ATOM 633 C CA . ALA A 1 86 ? -3.030 11.477 -11.294 1.00 91.88 86 ALA A CA 1
ATOM 634 C C . ALA A 1 86 ? -2.265 10.268 -11.841 1.00 91.88 86 ALA A C 1
ATOM 636 O O . ALA A 1 86 ? -2.857 9.220 -12.076 1.00 91.88 86 ALA A O 1
ATOM 637 N N . LEU A 1 87 ? -0.937 10.355 -11.925 1.00 90.94 87 LEU A N 1
ATOM 638 C CA . LEU A 1 87 ? -0.088 9.247 -12.348 1.00 90.94 87 LEU A CA 1
ATOM 639 C C . LEU A 1 87 ? -0.249 8.012 -11.451 1.00 90.94 87 LEU A C 1
ATOM 641 O O . LEU A 1 87 ? -0.466 6.910 -11.954 1.00 90.94 87 LEU A O 1
ATOM 645 N N . LEU A 1 88 ? -0.198 8.185 -10.127 1.00 90.25 88 LEU A N 1
ATOM 646 C CA . LEU A 1 88 ? -0.404 7.075 -9.190 1.00 90.25 88 LEU A CA 1
ATOM 647 C C . LEU A 1 88 ? -1.817 6.483 -9.304 1.00 90.25 88 LEU A C 1
ATOM 649 O O . LEU A 1 88 ? -1.978 5.275 -9.176 1.00 90.25 88 LEU A O 1
ATOM 653 N N . ARG A 1 89 ? -2.828 7.312 -9.587 1.00 88.50 89 ARG A N 1
ATOM 654 C CA . ARG A 1 89 ? -4.221 6.888 -9.806 1.00 88.50 89 ARG A CA 1
ATOM 655 C C . ARG A 1 89 ? -4.420 6.147 -11.130 1.00 88.50 89 ARG A C 1
ATOM 657 O O . ARG A 1 89 ? -5.293 5.288 -11.220 1.00 88.50 89 ARG A O 1
ATOM 664 N N . ILE A 1 90 ? -3.657 6.498 -12.164 1.00 85.25 90 ILE A N 1
ATOM 665 C CA . ILE A 1 90 ? -3.629 5.772 -13.440 1.00 85.25 90 ILE A CA 1
ATOM 666 C C . ILE A 1 90 ? -2.973 4.408 -13.236 1.00 85.25 90 ILE A C 1
ATOM 668 O O . ILE A 1 90 ? -3.438 3.414 -13.789 1.00 85.25 90 ILE A O 1
ATOM 672 N N . ALA A 1 91 ? -1.908 4.345 -12.434 1.00 81.81 91 ALA A N 1
ATOM 673 C CA . ALA A 1 91 ? -1.281 3.079 -12.112 1.00 81.81 91 ALA A CA 1
ATOM 674 C C . ALA A 1 91 ? -2.214 2.196 -11.270 1.00 81.81 91 ALA A C 1
ATOM 676 O O . ALA A 1 91 ? -2.542 1.087 -11.688 1.00 81.81 91 ALA A O 1
ATOM 677 N N . ASP A 1 92 ? -2.664 2.656 -10.108 1.00 78.31 92 ASP A N 1
ATOM 678 C CA . ASP A 1 92 ? -3.420 1.850 -9.151 1.00 78.31 92 ASP A CA 1
ATOM 679 C C . ASP A 1 92 ? -4.801 2.453 -8.852 1.00 78.31 92 ASP A C 1
ATOM 681 O O . ASP A 1 92 ? -4.933 3.627 -8.514 1.00 78.31 92 ASP A O 1
ATOM 685 N N . ASP A 1 93 ? -5.845 1.618 -8.856 1.00 69.94 93 ASP A N 1
ATOM 686 C CA . ASP A 1 93 ? -7.216 2.020 -8.472 1.00 69.94 93 ASP A CA 1
ATOM 687 C C . ASP A 1 93 ? -7.429 1.990 -6.938 1.00 69.94 93 ASP A C 1
ATOM 689 O O . ASP A 1 93 ? -8.557 1.947 -6.451 1.00 69.94 93 ASP A O 1
ATOM 693 N N . ALA A 1 94 ? -6.348 1.972 -6.148 1.00 91.69 94 ALA A N 1
ATOM 694 C CA . ALA A 1 94 ? -6.382 1.831 -4.688 1.00 91.69 94 ALA A CA 1
ATOM 695 C C . ALA A 1 94 ? -6.083 3.147 -3.940 1.00 91.69 94 ALA A C 1
ATOM 697 O O . ALA A 1 94 ? -5.557 3.143 -2.822 1.00 91.69 94 ALA A O 1
ATOM 698 N N . LEU A 1 95 ? -6.427 4.279 -4.562 1.00 93.06 95 LEU A N 1
ATOM 699 C CA . LEU A 1 95 ? -6.331 5.616 -3.980 1.00 93.06 95 LEU A CA 1
ATOM 700 C C . LEU A 1 95 ? -7.722 6.167 -3.638 1.00 93.06 95 LEU A C 1
ATOM 702 O O . LEU A 1 95 ? -8.537 6.420 -4.526 1.00 93.06 95 LEU A O 1
ATOM 706 N N . ALA A 1 96 ? -7.974 6.417 -2.355 1.00 94.00 96 ALA A N 1
ATOM 707 C CA . ALA A 1 96 ? -9.160 7.117 -1.876 1.00 94.00 96 ALA A CA 1
ATOM 708 C C . ALA A 1 96 ? -8.837 8.592 -1.612 1.00 94.00 96 ALA A C 1
ATOM 710 O O . ALA A 1 96 ? -7.992 8.917 -0.781 1.00 94.00 96 ALA A O 1
ATOM 711 N N . LEU A 1 97 ? -9.513 9.492 -2.329 1.00 92.56 97 LEU A N 1
ATOM 712 C CA . LEU A 1 97 ? -9.284 10.946 -2.266 1.00 92.56 97 LEU A CA 1
ATOM 713 C C . LEU A 1 97 ? -10.296 11.684 -1.380 1.00 92.56 97 LEU A C 1
ATOM 715 O O . LEU A 1 97 ? -10.240 12.901 -1.217 1.00 92.56 97 LEU A O 1
ATOM 719 N N . ASP A 1 98 ? -11.248 10.942 -0.830 1.00 92.19 98 ASP A N 1
ATOM 720 C CA . ASP A 1 98 ? -12.269 11.424 0.085 1.00 92.19 98 ASP A CA 1
ATOM 721 C C . ASP A 1 98 ? -11.907 11.137 1.545 1.00 92.19 98 ASP A C 1
ATOM 723 O O . ASP A 1 98 ? -12.712 11.431 2.422 1.00 92.19 98 ASP A O 1
ATOM 727 N N . GLY A 1 99 ? -10.725 10.579 1.827 1.00 93.81 99 GLY A N 1
ATOM 728 C CA . GLY A 1 99 ? -10.280 10.179 3.160 1.00 93.81 99 GLY A CA 1
ATOM 729 C C . GLY A 1 99 ? -10.886 8.875 3.700 1.00 93.81 99 GLY A C 1
ATOM 730 O O . GLY A 1 99 ? -10.581 8.517 4.840 1.00 93.81 99 GLY A O 1
ATOM 731 N N . MET A 1 100 ? -11.743 8.183 2.947 1.00 96.94 100 MET A N 1
ATOM 732 C CA . MET A 1 100 ? -12.347 6.915 3.368 1.00 96.94 100 MET A CA 1
ATOM 733 C C . MET A 1 100 ? -11.394 5.742 3.126 1.00 96.94 100 MET A C 1
ATOM 735 O O . MET A 1 100 ? -10.636 5.723 2.160 1.00 96.94 100 MET A O 1
ATOM 739 N N . ILE A 1 101 ? -11.432 4.735 3.997 1.00 97.69 101 ILE A N 1
ATOM 740 C CA . ILE A 1 101 ? -10.708 3.478 3.782 1.00 97.69 101 ILE A CA 1
ATOM 741 C C . ILE A 1 101 ? -11.662 2.504 3.099 1.00 97.69 101 ILE A C 1
ATOM 743 O O . ILE A 1 101 ? -12.437 1.818 3.769 1.00 97.69 101 ILE A O 1
ATOM 747 N N . GLY A 1 102 ? -11.620 2.479 1.766 1.00 95.44 102 GLY A N 1
ATOM 748 C CA . GLY A 1 102 ? -12.512 1.658 0.946 1.00 95.44 102 GLY A CA 1
ATOM 749 C C . GLY A 1 102 ? -13.984 1.832 1.337 1.00 95.44 102 GLY A C 1
ATOM 750 O O . GLY A 1 102 ? -14.453 2.946 1.558 1.00 95.44 102 GLY A O 1
ATOM 751 N N . ASP A 1 103 ? -14.679 0.711 1.495 1.00 96.25 103 ASP A N 1
ATOM 752 C CA . ASP A 1 103 ? -16.092 0.617 1.866 1.00 96.25 103 ASP A CA 1
ATOM 753 C C . ASP A 1 103 ? -16.288 0.293 3.363 1.00 96.25 103 ASP A C 1
ATOM 755 O O . ASP A 1 103 ? -17.363 -0.128 3.788 1.00 96.25 103 ASP A O 1
ATOM 759 N N . THR A 1 104 ? -15.257 0.475 4.198 1.00 97.19 104 THR A N 1
ATOM 760 C CA . THR A 1 104 ? -15.324 0.152 5.640 1.00 97.19 104 THR A CA 1
ATOM 761 C C . THR A 1 104 ? -16.229 1.082 6.449 1.00 97.19 104 THR A C 1
ATOM 763 O O . THR A 1 104 ? -16.546 0.783 7.599 1.00 97.19 104 THR A O 1
ATOM 766 N N . GLY A 1 105 ? -16.588 2.243 5.894 1.00 95.50 105 GLY A N 1
ATOM 767 C CA . GLY A 1 105 ? -17.229 3.331 6.636 1.00 95.50 105 GLY A CA 1
ATOM 768 C C . GLY A 1 105 ? -16.276 4.097 7.566 1.00 95.50 105 GLY A C 1
ATOM 769 O O . GLY A 1 105 ? -16.695 5.075 8.183 1.00 95.50 105 GLY A O 1
ATOM 770 N N . LEU A 1 106 ? -14.998 3.706 7.648 1.00 97.12 106 LEU A N 1
ATOM 771 C CA . LEU A 1 106 ? -13.991 4.400 8.442 1.00 97.12 106 LEU A CA 1
ATOM 772 C C . LEU A 1 106 ? -13.286 5.470 7.604 1.00 97.12 106 LEU A C 1
ATOM 774 O O . LEU A 1 106 ? -12.810 5.218 6.496 1.00 97.12 106 LEU A O 1
ATOM 778 N N . ARG A 1 107 ? -13.177 6.667 8.174 1.00 96.88 107 ARG A N 1
ATOM 779 C CA . ARG A 1 107 ? -12.378 7.766 7.633 1.00 96.88 107 ARG A CA 1
ATOM 780 C C . ARG A 1 107 ? -11.022 7.781 8.318 1.00 96.88 107 ARG A C 1
ATOM 782 O O . ARG A 1 107 ? -10.961 7.798 9.545 1.00 96.88 107 ARG A O 1
ATOM 789 N N . SER A 1 108 ? -9.945 7.836 7.541 1.00 96.19 108 SER A N 1
ATOM 790 C CA . SER A 1 108 ? -8.614 7.989 8.118 1.00 96.19 108 SER A CA 1
ATOM 791 C C . SER A 1 108 ? -8.476 9.370 8.781 1.00 96.19 108 SER A C 1
ATOM 793 O O . SER A 1 108 ? -8.834 10.388 8.175 1.00 96.19 108 SER A O 1
ATOM 795 N N . PRO A 1 109 ? -7.929 9.459 10.007 1.00 95.12 109 PRO A N 1
ATOM 796 C CA . PRO A 1 109 ? -7.681 10.734 10.683 1.00 95.12 109 PRO A CA 1
ATOM 797 C C . PRO A 1 109 ? -6.502 11.513 10.078 1.00 95.12 109 PRO A C 1
ATOM 799 O O . PRO A 1 109 ? -6.313 12.691 10.392 1.00 95.12 109 PRO A O 1
ATOM 802 N N . THR A 1 110 ? -5.705 10.888 9.209 1.00 94.00 110 THR A N 1
ATOM 803 C CA . THR A 1 110 ? -4.541 11.484 8.544 1.00 94.00 110 THR A CA 1
ATOM 804 C C . THR A 1 110 ? -4.359 10.923 7.134 1.00 94.00 110 THR A C 1
ATOM 806 O O . THR A 1 110 ? -5.038 9.973 6.750 1.00 94.00 110 THR A O 1
ATOM 809 N N . ASP A 1 111 ? -3.469 11.526 6.359 1.00 94.94 111 ASP A N 1
ATOM 810 C CA . ASP A 1 111 ? -3.152 11.039 5.021 1.00 94.94 111 ASP A CA 1
ATOM 811 C C . ASP A 1 111 ? -2.170 9.871 5.156 1.00 94.94 111 ASP A C 1
ATOM 813 O O . ASP A 1 111 ? -1.221 9.948 5.942 1.00 94.94 111 ASP A O 1
ATOM 817 N N . ILE A 1 112 ? -2.425 8.786 4.429 1.00 96.38 112 ILE A N 1
ATOM 818 C CA . ILE A 1 112 ? -1.623 7.561 4.455 1.00 96.38 112 ILE A CA 1
ATOM 819 C C . ILE A 1 112 ? -1.286 7.220 3.011 1.00 96.38 112 ILE A C 1
ATOM 821 O O . ILE A 1 112 ? -2.190 7.120 2.183 1.00 96.38 112 ILE A O 1
ATOM 825 N N . LEU A 1 113 ? -0.009 7.019 2.711 1.00 96.06 113 LEU A N 1
ATOM 826 C CA . LEU A 1 113 ? 0.444 6.556 1.406 1.00 96.06 113 LEU A CA 1
ATOM 827 C C . LEU A 1 113 ? 1.372 5.363 1.593 1.00 96.06 113 LEU A C 1
ATOM 829 O O . LEU A 1 113 ? 2.307 5.407 2.388 1.00 96.06 113 LEU A O 1
ATOM 833 N N . VAL A 1 114 ? 1.091 4.292 0.870 1.00 97.19 114 VAL A N 1
ATOM 834 C CA . VAL A 1 114 ? 1.764 3.006 0.990 1.00 97.19 114 VAL A CA 1
ATOM 835 C C . VAL A 1 114 ? 2.244 2.604 -0.389 1.00 97.19 114 VAL A C 1
ATOM 837 O O . VAL A 1 114 ? 1.444 2.547 -1.321 1.00 97.19 114 VAL A O 1
ATOM 840 N N . GLN A 1 115 ? 3.531 2.317 -0.523 1.00 94.50 115 GLN A N 1
ATOM 841 C CA . GLN A 1 115 ? 4.106 1.839 -1.769 1.00 94.50 115 GLN A CA 1
ATOM 842 C C . GLN A 1 115 ? 4.948 0.594 -1.524 1.00 94.50 115 GLN A C 1
ATOM 844 O O . GLN A 1 115 ? 5.735 0.522 -0.584 1.00 94.50 115 GLN A O 1
ATOM 849 N N . SER A 1 116 ? 4.789 -0.377 -2.408 1.00 94.44 116 SER A N 1
ATOM 850 C CA . SER A 1 116 ? 5.627 -1.559 -2.505 1.00 94.44 116 SER A CA 1
ATOM 851 C C . SER A 1 116 ? 6.255 -1.579 -3.886 1.00 94.44 116 SER A C 1
ATOM 853 O O . SER A 1 116 ? 5.551 -1.422 -4.881 1.00 94.44 116 SER A O 1
ATOM 855 N N . MET A 1 117 ? 7.569 -1.757 -3.958 1.00 86.88 117 MET A N 1
ATOM 856 C CA . MET A 1 117 ? 8.262 -1.872 -5.242 1.00 86.88 117 MET A CA 1
ATOM 857 C C . MET A 1 117 ? 8.213 -3.296 -5.801 1.00 86.88 117 MET A C 1
ATOM 859 O O . MET A 1 117 ? 8.237 -3.468 -7.015 1.00 86.88 117 MET A O 1
ATOM 863 N N . GLY A 1 118 ? 8.123 -4.310 -4.930 1.00 80.50 118 GLY A N 1
ATOM 864 C CA . GLY A 1 118 ? 8.374 -5.701 -5.315 1.00 80.50 118 GLY A CA 1
ATOM 865 C C . GLY A 1 118 ? 9.783 -5.895 -5.891 1.00 80.50 118 GLY A C 1
ATOM 866 O O . GLY A 1 118 ? 10.604 -4.978 -5.885 1.00 80.50 118 GLY A O 1
ATOM 867 N N . GLY A 1 119 ? 10.064 -7.090 -6.404 1.00 81.06 119 GLY A N 1
ATOM 868 C CA . GLY A 1 119 ? 11.306 -7.401 -7.112 1.00 81.06 119 GLY A CA 1
ATOM 869 C C . GLY A 1 119 ? 12.584 -7.418 -6.263 1.00 81.06 119 GLY A C 1
ATOM 870 O O . GLY A 1 119 ? 12.631 -6.922 -5.147 1.00 81.06 119 GLY A O 1
ATOM 871 N N . ILE A 1 120 ? 13.664 -7.989 -6.806 1.00 81.56 120 ILE A N 1
ATOM 872 C CA . ILE A 1 120 ? 14.934 -8.161 -6.075 1.00 81.56 120 ILE A CA 1
ATOM 873 C C . ILE A 1 120 ? 15.450 -6.817 -5.555 1.00 81.56 120 ILE A C 1
ATOM 875 O O . ILE A 1 120 ? 15.687 -5.905 -6.344 1.00 81.56 120 ILE A O 1
ATOM 879 N N . GLY A 1 121 ? 15.680 -6.724 -4.242 1.00 80.12 121 GLY A N 1
ATOM 880 C CA . GLY A 1 121 ? 16.168 -5.494 -3.610 1.00 80.12 121 GLY A CA 1
ATOM 881 C C . GLY A 1 121 ? 15.149 -4.349 -3.610 1.00 80.12 121 GLY A C 1
ATOM 882 O O . GLY A 1 121 ? 15.534 -3.193 -3.453 1.00 80.12 121 GLY A O 1
ATOM 883 N N . GLY A 1 122 ? 13.866 -4.656 -3.815 1.00 82.62 122 GLY A N 1
ATOM 884 C CA . GLY A 1 122 ? 12.784 -3.685 -3.777 1.00 82.62 122 GLY A CA 1
ATOM 885 C C . GLY A 1 122 ? 12.609 -3.039 -2.405 1.00 82.62 122 GLY A C 1
ATOM 886 O O . GLY A 1 122 ? 12.856 -3.650 -1.370 1.00 82.62 122 GLY A O 1
ATOM 887 N N . HIS A 1 123 ? 12.116 -1.805 -2.412 1.00 90.81 123 HIS A N 1
ATOM 888 C CA . HIS A 1 123 ? 11.816 -1.030 -1.214 1.00 90.81 123 HIS A CA 1
ATOM 889 C C . HIS A 1 123 ? 10.323 -1.076 -0.874 1.00 90.81 123 HIS A C 1
ATOM 891 O O . HIS A 1 123 ? 9.467 -1.265 -1.744 1.00 90.81 123 HIS A O 1
ATOM 897 N N . ALA A 1 124 ? 10.019 -0.837 0.395 1.00 94.69 124 ALA A N 1
ATOM 898 C CA . ALA A 1 124 ? 8.679 -0.528 0.868 1.00 94.69 124 ALA A CA 1
ATOM 899 C C . ALA A 1 124 ? 8.665 0.878 1.464 1.00 94.69 124 ALA A C 1
ATOM 901 O O . ALA A 1 124 ? 9.628 1.279 2.115 1.00 94.69 124 ALA A O 1
ATOM 902 N N . HIS A 1 125 ? 7.553 1.587 1.298 1.00 95.75 125 HIS A N 1
ATOM 903 C CA . HIS A 1 125 ? 7.313 2.894 1.894 1.00 95.75 125 HIS A CA 1
ATOM 904 C C . HIS A 1 125 ? 5.934 2.932 2.548 1.00 95.75 125 HIS A C 1
ATOM 906 O O . HIS A 1 125 ? 4.944 2.476 1.973 1.00 95.75 125 HIS A O 1
ATOM 912 N N . ILE A 1 126 ? 5.867 3.502 3.750 1.00 97.56 126 ILE A N 1
ATOM 913 C CA . ILE A 1 126 ? 4.622 3.770 4.476 1.00 97.56 126 ILE A CA 1
ATOM 914 C C . ILE A 1 126 ? 4.728 5.193 5.015 1.00 97.56 126 ILE A C 1
ATOM 916 O O . ILE A 1 126 ? 5.242 5.423 6.111 1.00 97.56 126 ILE A O 1
ATOM 920 N N . PHE A 1 127 ? 4.246 6.156 4.237 1.00 95.94 127 PHE A N 1
ATOM 921 C CA . PHE A 1 127 ? 4.242 7.562 4.606 1.00 95.94 127 PHE A CA 1
ATOM 922 C C . PHE A 1 127 ? 2.964 7.914 5.367 1.00 95.94 127 PHE A C 1
ATOM 924 O O . PHE A 1 127 ? 1.858 7.813 4.833 1.00 95.94 127 PHE A O 1
ATOM 931 N N . LEU A 1 128 ? 3.116 8.399 6.598 1.00 94.19 128 LEU A N 1
ATOM 932 C CA . LEU A 1 128 ? 2.069 9.156 7.281 1.00 94.19 128 LEU A CA 1
ATOM 933 C C . LEU A 1 128 ? 2.687 10.189 8.229 1.00 94.19 128 LEU A C 1
ATOM 935 O O . LEU A 1 128 ? 3.719 9.952 8.860 1.00 94.19 128 LEU A O 1
ATOM 939 N N . ARG A 1 129 ? 2.024 11.341 8.372 1.00 90.19 129 ARG A N 1
ATOM 940 C CA . ARG A 1 129 ? 2.373 12.386 9.359 1.00 90.19 129 ARG A CA 1
ATOM 941 C C . ARG A 1 129 ? 3.856 12.802 9.379 1.00 90.19 129 ARG A C 1
ATOM 943 O O . ARG A 1 129 ? 4.438 12.979 10.447 1.00 90.19 129 ARG A O 1
ATOM 950 N N . GLY A 1 130 ? 4.482 12.972 8.224 1.00 87.50 130 GLY A N 1
ATOM 951 C CA . GLY A 1 130 ? 5.869 13.452 8.140 1.00 87.50 130 GLY A CA 1
ATOM 952 C C . GLY A 1 130 ? 6.917 12.357 8.124 1.00 87.50 130 GLY A C 1
ATOM 953 O O . GLY A 1 130 ? 8.090 12.682 7.974 1.00 87.50 130 GLY A O 1
ATOM 954 N N . ARG A 1 131 ? 6.525 11.093 8.286 1.00 93.00 131 ARG A N 1
ATOM 955 C CA . ARG A 1 131 ? 7.459 9.998 8.513 1.00 93.00 131 ARG A CA 1
ATOM 956 C C . ARG A 1 131 ? 7.177 8.827 7.587 1.00 93.00 131 ARG A C 1
ATOM 958 O O . ARG A 1 131 ? 6.022 8.481 7.359 1.00 93.00 131 ARG A O 1
ATOM 965 N N . ASP A 1 132 ? 8.258 8.223 7.116 1.00 95.38 132 ASP A N 1
ATOM 966 C CA . ASP A 1 132 ? 8.251 6.925 6.461 1.00 95.38 132 ASP A CA 1
ATOM 967 C C . ASP A 1 132 ? 8.522 5.820 7.493 1.00 95.38 132 ASP A C 1
ATOM 969 O O . ASP A 1 132 ? 9.424 5.945 8.330 1.00 95.38 132 ASP A O 1
ATOM 973 N N . TYR A 1 133 ? 7.714 4.765 7.457 1.00 97.38 133 TYR A N 1
ATOM 974 C CA . TYR A 1 133 ? 7.858 3.556 8.273 1.00 97.38 133 TYR A CA 1
ATOM 975 C C . TYR A 1 133 ? 8.318 2.345 7.450 1.00 97.38 133 TYR A C 1
ATOM 977 O O . TYR A 1 133 ? 8.385 1.238 7.982 1.00 97.38 133 TYR A O 1
ATOM 985 N N . GLY A 1 134 ? 8.621 2.553 6.168 1.00 95.81 134 GLY A N 1
ATOM 986 C CA . GLY A 1 134 ? 9.205 1.565 5.276 1.00 95.81 134 GLY A CA 1
ATOM 987 C C . GLY A 1 134 ? 10.735 1.509 5.329 1.00 95.81 134 GLY A C 1
ATOM 988 O O . GLY A 1 134 ? 11.381 2.046 6.234 1.00 95.81 134 GLY A O 1
ATOM 989 N N . GLY A 1 135 ? 11.324 0.827 4.350 1.00 95.38 135 GLY A N 1
ATOM 990 C CA . GLY A 1 135 ? 12.766 0.672 4.220 1.00 95.38 135 GLY A CA 1
ATOM 991 C C . GLY A 1 135 ? 13.185 -0.318 3.123 1.00 95.38 135 GLY A C 1
ATOM 992 O O . GLY A 1 135 ? 12.343 -0.832 2.384 1.00 95.38 135 GLY A O 1
ATOM 993 N N . PRO A 1 136 ? 14.504 -0.560 2.994 1.00 94.12 136 PRO A N 1
ATOM 994 C CA . PRO A 1 136 ? 15.083 -1.439 1.975 1.00 94.12 136 PRO A CA 1
ATOM 995 C C . PRO A 1 136 ? 15.157 -2.919 2.385 1.00 94.12 136 PRO A C 1
ATOM 997 O O . PRO A 1 136 ? 15.586 -3.745 1.585 1.00 94.12 136 PRO A O 1
ATOM 1000 N N . SER A 1 137 ? 14.846 -3.263 3.637 1.00 95.31 137 SER A N 1
ATOM 1001 C CA . SER A 1 137 ? 14.994 -4.639 4.119 1.00 95.31 137 SER A CA 1
ATOM 1002 C C . SER A 1 137 ? 13.890 -5.517 3.547 1.00 95.31 137 SER A C 1
ATOM 1004 O O . SER A 1 137 ? 12.736 -5.109 3.524 1.00 95.31 137 SER A O 1
ATOM 1006 N N . ARG A 1 138 ? 14.224 -6.741 3.138 1.00 95.56 138 ARG A N 1
ATOM 1007 C CA . ARG A 1 138 ? 13.238 -7.711 2.650 1.00 95.56 138 ARG A CA 1
ATOM 1008 C C . ARG A 1 138 ? 12.161 -8.008 3.700 1.00 95.56 138 ARG A C 1
ATOM 1010 O O . ARG A 1 138 ? 12.445 -8.052 4.899 1.00 95.56 138 ARG A O 1
ATOM 1017 N N . GLY A 1 139 ? 10.940 -8.249 3.229 1.00 96.56 139 GLY A N 1
ATOM 1018 C CA . GLY A 1 139 ? 9.815 -8.711 4.032 1.00 96.56 139 GLY A CA 1
ATOM 1019 C C . GLY A 1 139 ? 8.567 -7.851 3.871 1.00 96.56 139 GLY A C 1
ATOM 1020 O O . GLY A 1 139 ? 8.453 -7.019 2.970 1.00 96.56 139 GLY A O 1
ATOM 1021 N N . MET A 1 140 ? 7.608 -8.049 4.773 1.00 98.06 140 MET A N 1
ATOM 1022 C CA . MET A 1 140 ? 6.423 -7.205 4.875 1.00 98.06 140 MET A CA 1
ATOM 1023 C C . MET A 1 140 ? 6.606 -6.162 5.974 1.00 98.06 140 MET A C 1
ATOM 1025 O O . MET A 1 140 ? 6.809 -6.502 7.139 1.00 98.06 140 MET A O 1
ATOM 1029 N N . TYR A 1 141 ? 6.481 -4.894 5.604 1.00 98.56 141 TYR A N 1
ATOM 1030 C CA . TYR A 1 141 ? 6.383 -3.766 6.517 1.00 98.56 141 TYR A CA 1
ATOM 1031 C C . TYR A 1 141 ? 4.939 -3.550 6.944 1.00 98.56 141 TYR A C 1
ATOM 1033 O O . TYR A 1 141 ? 4.024 -3.585 6.116 1.00 98.56 141 TYR A O 1
ATOM 1041 N N . LEU A 1 142 ? 4.751 -3.291 8.237 1.00 98.62 142 LEU A N 1
ATOM 1042 C CA . LEU A 1 142 ? 3.460 -2.993 8.833 1.00 98.62 142 LEU A CA 1
ATOM 1043 C C . LEU A 1 142 ? 3.537 -1.780 9.755 1.00 98.62 142 LEU A C 1
ATOM 1045 O O . LEU A 1 142 ? 4.485 -1.634 10.528 1.00 98.62 142 LEU A O 1
ATOM 1049 N N . ALA A 1 143 ? 2.485 -0.966 9.735 1.00 98.69 143 ALA A N 1
ATOM 1050 C CA . ALA A 1 143 ? 2.241 0.072 10.731 1.00 98.69 143 ALA A CA 1
ATOM 1051 C C . ALA A 1 143 ? 0.785 0.005 11.207 1.00 98.69 143 ALA A C 1
ATOM 1053 O O . ALA A 1 143 ? -0.133 0.105 10.394 1.00 98.69 143 ALA A O 1
ATOM 1054 N N . LEU A 1 144 ? 0.581 -0.151 12.517 1.00 98.75 144 LEU A N 1
ATOM 1055 C CA . LEU A 1 144 ? -0.720 -0.048 13.175 1.00 98.75 144 LEU A CA 1
ATOM 1056 C C . LEU A 1 144 ? -0.971 1.406 13.565 1.00 98.75 144 LEU A C 1
ATOM 1058 O O . LEU A 1 144 ? -0.137 2.040 14.213 1.00 98.75 144 LEU A O 1
ATOM 1062 N N . ILE A 1 145 ? -2.122 1.927 13.164 1.00 98.75 145 ILE A N 1
ATOM 1063 C CA . ILE A 1 145 ? -2.478 3.338 13.232 1.00 98.75 145 ILE A CA 1
ATOM 1064 C C . ILE A 1 145 ? -3.761 3.471 14.049 1.00 98.75 145 ILE A C 1
ATOM 1066 O O . ILE A 1 145 ? -4.794 2.878 13.727 1.00 98.75 145 ILE A O 1
ATOM 1070 N N . ASP A 1 146 ? -3.693 4.271 15.109 1.00 98.19 146 ASP A N 1
ATOM 1071 C CA . ASP A 1 146 ? -4.847 4.591 15.937 1.00 98.19 146 ASP A CA 1
ATOM 1072 C C . ASP A 1 146 ? -5.906 5.350 15.108 1.00 98.19 146 ASP A C 1
ATOM 1074 O O . ASP A 1 146 ? -5.596 6.400 14.530 1.00 98.19 146 ASP A O 1
ATOM 1078 N N . PRO A 1 147 ? -7.157 4.858 15.034 1.00 97.38 147 PRO A N 1
ATOM 1079 C CA . PRO A 1 147 ? -8.165 5.393 14.120 1.00 97.38 147 PRO A CA 1
ATOM 1080 C C . PRO A 1 147 ? -8.691 6.775 14.530 1.00 97.38 147 PRO A C 1
ATOM 1082 O O . PRO A 1 147 ? -9.321 7.448 13.718 1.00 97.38 147 PRO A O 1
ATOM 1085 N N . GLN A 1 148 ? -8.435 7.223 15.764 1.00 96.75 148 GLN A N 1
ATOM 1086 C CA . GLN A 1 148 ? -8.886 8.527 16.254 1.00 96.75 148 GLN A CA 1
ATOM 1087 C C . GLN A 1 148 ? -7.819 9.611 16.061 1.00 96.75 148 GLN A C 1
ATOM 1089 O O . GLN A 1 148 ? -8.084 10.678 15.508 1.00 96.75 148 GLN A O 1
ATOM 1094 N N . SER A 1 149 ? -6.596 9.343 16.511 1.00 96.69 149 SER A N 1
ATOM 1095 C CA . SER A 1 149 ? -5.477 10.290 16.513 1.00 96.69 149 SER A CA 1
ATOM 1096 C C . SER A 1 149 ? -4.628 10.236 15.240 1.00 96.69 149 SER A C 1
ATOM 1098 O O . SER A 1 149 ? -3.923 11.201 14.915 1.00 96.69 149 SER A O 1
ATOM 1100 N N . GLY A 1 150 ? -4.660 9.111 14.522 1.00 96.25 150 GLY A N 1
ATOM 1101 C CA . GLY A 1 150 ? -3.781 8.830 13.389 1.00 96.25 150 GLY A CA 1
ATOM 1102 C C . GLY A 1 150 ? -2.326 8.604 13.780 1.00 96.25 150 GLY A C 1
ATOM 1103 O O . GLY A 1 150 ? -1.452 8.715 12.923 1.00 96.25 150 GLY A O 1
ATOM 1104 N N . GLN A 1 151 ? -2.035 8.374 15.061 1.00 97.38 151 GLN A N 1
ATOM 1105 C CA . GLN A 1 151 ? -0.687 8.041 15.506 1.00 97.38 151 GLN A CA 1
ATOM 1106 C C . GLN A 1 151 ? -0.376 6.575 15.219 1.00 97.38 151 GLN A C 1
ATOM 1108 O O . GLN A 1 151 ? -1.233 5.707 15.376 1.00 97.38 151 GLN A O 1
ATOM 1113 N N . VAL A 1 152 ? 0.870 6.298 14.837 1.00 98.31 152 VAL A N 1
ATOM 1114 C CA . VAL A 1 152 ? 1.361 4.921 14.748 1.00 98.31 152 VAL A CA 1
ATOM 1115 C C . VAL A 1 152 ? 1.621 4.419 16.158 1.00 98.31 152 VAL A C 1
ATOM 1117 O O . VAL A 1 152 ? 2.455 4.974 16.871 1.00 98.31 152 VAL A O 1
ATOM 1120 N N . THR A 1 153 ? 0.898 3.378 16.556 1.00 98.00 153 THR A N 1
ATOM 1121 C CA . THR A 1 153 ? 1.031 2.758 17.878 1.00 98.00 153 THR A CA 1
ATOM 1122 C C . THR A 1 153 ? 2.096 1.672 17.873 1.00 98.00 153 THR A C 1
ATOM 1124 O O . THR A 1 153 ? 2.799 1.495 18.866 1.00 98.00 153 THR A O 1
ATOM 1127 N N . GLN A 1 154 ? 2.245 0.963 16.751 1.00 98.25 154 GLN A N 1
ATOM 1128 C CA . GLN A 1 154 ? 3.252 -0.075 16.544 1.00 98.25 154 GLN A CA 1
ATOM 1129 C C . GLN A 1 154 ? 3.646 -0.146 15.066 1.00 98.25 154 GLN A C 1
ATOM 1131 O O . GLN A 1 154 ? 2.811 0.056 14.189 1.00 98.25 154 GLN A O 1
ATOM 1136 N N . ALA A 1 155 ? 4.903 -0.475 14.780 1.00 98.44 155 ALA A N 1
ATOM 1137 C CA . ALA A 1 155 ? 5.383 -0.749 13.429 1.00 98.44 155 ALA A CA 1
ATOM 1138 C C . ALA A 1 155 ? 6.463 -1.836 13.459 1.00 98.44 155 ALA A C 1
ATOM 1140 O O . ALA A 1 155 ? 7.139 -2.007 14.476 1.00 98.44 155 ALA A O 1
ATOM 1141 N N . GLY A 1 156 ? 6.623 -2.564 12.357 1.00 97.94 156 GLY A N 1
ATOM 1142 C CA . GLY A 1 156 ? 7.615 -3.630 12.245 1.00 97.94 156 GLY A CA 1
ATOM 1143 C C . GLY A 1 156 ? 7.805 -4.123 10.816 1.00 97.94 156 GLY A C 1
ATOM 1144 O O . GLY A 1 156 ? 6.985 -3.848 9.942 1.00 97.94 156 GLY A O 1
ATOM 1145 N N . VAL A 1 157 ? 8.889 -4.868 10.610 1.00 98.12 157 VAL A N 1
ATOM 1146 C CA . VAL A 1 157 ? 9.166 -5.627 9.387 1.00 98.12 157 VAL A CA 1
ATOM 1147 C C . VAL A 1 157 ? 9.238 -7.117 9.728 1.00 98.12 157 VAL A C 1
ATOM 1149 O O . VAL A 1 157 ? 9.728 -7.500 10.799 1.00 98.12 157 VAL A O 1
ATOM 1152 N N . PHE A 1 158 ? 8.698 -7.949 8.843 1.00 98.44 158 PHE A N 1
ATOM 1153 C CA . PHE A 1 158 ? 8.615 -9.396 9.018 1.00 98.44 158 PHE A CA 1
ATOM 1154 C C . PHE A 1 158 ? 9.095 -10.075 7.743 1.00 98.44 158 PHE A C 1
ATOM 1156 O O . PHE A 1 158 ? 8.451 -9.965 6.696 1.00 98.44 158 PHE A O 1
ATOM 1163 N N . ASP A 1 159 ? 10.238 -10.749 7.823 1.00 97.69 159 ASP A N 1
ATOM 1164 C CA . ASP A 1 159 ? 10.862 -11.385 6.668 1.00 97.69 159 ASP A CA 1
ATOM 1165 C C . ASP A 1 159 ? 10.223 -12.757 6.416 1.00 97.69 159 ASP A C 1
ATOM 1167 O O . ASP A 1 159 ? 10.739 -13.803 6.809 1.00 97.69 159 ASP A O 1
ATOM 1171 N N . LEU A 1 160 ? 9.061 -12.749 5.755 1.00 97.19 160 LEU A N 1
ATOM 1172 C CA . LEU A 1 160 ? 8.339 -13.972 5.388 1.00 97.19 160 LEU A CA 1
ATOM 1173 C C . LEU A 1 160 ? 9.053 -14.788 4.298 1.00 97.19 160 LEU A C 1
ATOM 1175 O O . LEU A 1 160 ? 8.533 -15.823 3.892 1.00 97.19 160 LEU A O 1
ATOM 1179 N N . TRP A 1 161 ? 10.206 -14.350 3.791 1.00 93.88 161 TRP A N 1
ATOM 1180 C CA . TRP A 1 161 ? 11.073 -15.204 2.981 1.00 93.88 161 TRP A CA 1
ATOM 1181 C C . TRP A 1 161 ? 11.949 -16.105 3.856 1.00 93.88 161 TRP A C 1
ATOM 1183 O O . TRP A 1 161 ? 12.217 -17.248 3.493 1.00 93.88 161 TRP A O 1
ATOM 1193 N N . GLU A 1 162 ? 12.402 -15.590 4.999 1.00 95.19 162 GLU A N 1
ATOM 1194 C CA . GLU A 1 162 ? 13.474 -16.198 5.786 1.00 95.19 162 GLU A CA 1
ATOM 1195 C C . GLU A 1 162 ? 13.013 -17.414 6.601 1.00 95.19 162 GLU A C 1
ATOM 1197 O O . GLU A 1 162 ? 13.664 -18.458 6.556 1.00 95.19 162 GLU A O 1
ATOM 1202 N N . SER A 1 163 ? 11.906 -17.315 7.354 1.00 95.81 163 SER A N 1
ATOM 1203 C CA . SER A 1 163 ? 11.488 -18.406 8.254 1.00 95.81 163 SER A CA 1
ATOM 1204 C C . SER A 1 163 ? 10.009 -18.402 8.666 1.00 95.81 163 SER A C 1
ATOM 1206 O O . SER A 1 163 ? 9.321 -17.380 8.628 1.00 95.81 163 SER A O 1
ATOM 1208 N N . GLU A 1 164 ? 9.534 -19.549 9.165 1.00 96.62 164 GLU A N 1
ATOM 1209 C CA . GLU A 1 164 ? 8.229 -19.672 9.835 1.00 96.62 164 GLU A CA 1
ATOM 1210 C C . GLU A 1 164 ? 8.157 -18.886 11.157 1.00 96.62 164 GLU A C 1
ATOM 1212 O O . GLU A 1 164 ? 7.079 -18.434 11.549 1.00 96.62 164 GLU A O 1
ATOM 1217 N N . ASP A 1 165 ? 9.286 -18.667 11.837 1.00 98.12 165 ASP A N 1
ATOM 1218 C CA . ASP A 1 165 ? 9.331 -17.892 13.083 1.00 98.12 165 ASP A CA 1
ATOM 1219 C C . ASP A 1 165 ? 8.970 -16.416 12.847 1.00 98.12 165 ASP A C 1
ATOM 1221 O O . ASP A 1 165 ? 8.250 -15.808 13.651 1.00 98.12 165 ASP A O 1
ATOM 1225 N N . GLU A 1 166 ? 9.406 -15.850 11.717 1.00 98.44 166 GLU A N 1
ATOM 1226 C CA . GLU A 1 166 ? 9.016 -14.512 11.252 1.00 98.44 166 GLU A CA 1
ATOM 1227 C C . GLU A 1 166 ? 7.506 -14.435 10.994 1.00 98.44 166 GLU A C 1
ATOM 1229 O O . GLU A 1 166 ? 6.842 -13.500 11.460 1.00 98.44 166 GLU A O 1
ATOM 1234 N N . ALA A 1 167 ? 6.942 -15.458 10.342 1.00 98.44 167 ALA A N 1
ATOM 1235 C CA . ALA A 1 167 ? 5.501 -15.581 10.134 1.00 98.44 167 ALA A CA 1
ATOM 1236 C C . ALA A 1 167 ? 4.747 -15.646 11.474 1.00 98.44 167 ALA A C 1
ATOM 1238 O O . ALA A 1 167 ? 3.787 -14.903 11.693 1.00 98.44 167 ALA A O 1
ATOM 1239 N N . GLY A 1 168 ? 5.227 -16.447 12.428 1.00 98.56 168 GLY A N 1
ATOM 1240 C CA . GLY A 1 168 ? 4.670 -16.520 13.779 1.00 98.56 168 GLY A CA 1
ATOM 1241 C C . GLY A 1 168 ? 4.752 -15.190 14.539 1.00 98.56 168 GLY A C 1
ATOM 1242 O O . GLY A 1 168 ? 3.825 -14.831 15.275 1.00 98.56 168 GLY A O 1
ATOM 1243 N N . ARG A 1 169 ? 5.831 -14.414 14.355 1.00 98.56 169 ARG A N 1
ATOM 1244 C CA . ARG A 1 169 ? 5.958 -13.068 14.937 1.00 98.56 169 ARG A CA 1
ATOM 1245 C C . ARG A 1 169 ? 4.941 -12.101 14.332 1.00 98.56 169 ARG A C 1
ATOM 1247 O O . ARG A 1 169 ? 4.308 -11.366 15.092 1.00 98.56 169 ARG A O 1
ATOM 1254 N N . MET A 1 170 ? 4.745 -12.136 13.015 1.00 98.69 170 MET A N 1
ATOM 1255 C CA . MET A 1 170 ? 3.746 -11.315 12.325 1.00 98.69 170 MET A CA 1
ATOM 1256 C C . MET A 1 170 ? 2.322 -11.656 12.772 1.00 98.69 170 MET A C 1
ATOM 1258 O O . MET A 1 170 ? 1.540 -10.755 13.073 1.00 98.69 170 MET A O 1
ATOM 1262 N N . VAL A 1 171 ? 1.995 -12.946 12.899 1.00 98.81 171 VAL A N 1
ATOM 1263 C CA . VAL A 1 171 ? 0.686 -13.395 13.397 1.00 98.81 171 VAL A CA 1
ATOM 1264 C C . VAL A 1 171 ? 0.418 -12.838 14.792 1.00 98.81 171 VAL A C 1
ATOM 1266 O O . VAL A 1 171 ? -0.634 -12.248 15.024 1.00 98.81 171 VAL A O 1
ATOM 1269 N N . ARG A 1 172 ? 1.374 -12.953 15.725 1.00 98.69 172 ARG A N 1
ATOM 1270 C CA . ARG A 1 172 ? 1.225 -12.383 17.077 1.00 98.69 172 ARG A CA 1
ATOM 1271 C C . ARG A 1 172 ? 1.048 -10.865 17.045 1.00 98.69 172 ARG A C 1
ATOM 1273 O O . ARG A 1 172 ? 0.201 -10.345 17.768 1.00 98.69 172 ARG A O 1
ATOM 1280 N N . PHE A 1 173 ? 1.813 -10.169 16.205 1.00 98.69 173 PHE A N 1
ATOM 1281 C CA . PHE A 1 173 ? 1.701 -8.722 16.025 1.00 98.69 173 PHE A CA 1
ATOM 1282 C C . PHE A 1 173 ? 0.290 -8.315 15.571 1.00 98.69 173 PHE A C 1
ATOM 1284 O O . PHE A 1 173 ? -0.341 -7.468 16.198 1.00 98.69 173 PHE A O 1
ATOM 1291 N N . LEU A 1 174 ? -0.247 -8.970 14.538 1.00 98.62 174 LEU A N 1
ATOM 1292 C CA . LEU A 1 174 ? -1.565 -8.649 13.983 1.00 98.62 174 LEU A CA 1
ATOM 1293 C C . LEU A 1 174 ? -2.737 -9.119 14.844 1.00 98.62 174 LEU A C 1
ATOM 1295 O O . LEU A 1 174 ? -3.800 -8.492 14.836 1.00 98.62 174 LEU A O 1
ATOM 1299 N N . ARG A 1 175 ? -2.571 -10.221 15.575 1.00 98.19 175 ARG A N 1
ATOM 1300 C CA . ARG A 1 175 ? -3.606 -10.773 16.454 1.00 98.19 175 ARG A CA 1
ATOM 1301 C C . ARG A 1 175 ? -3.806 -9.935 17.713 1.00 98.19 175 ARG A C 1
ATOM 1303 O O . ARG A 1 175 ? -4.935 -9.800 18.169 1.00 98.19 175 ARG A O 1
ATOM 1310 N N . ASN A 1 176 ? -2.731 -9.350 18.240 1.00 98.12 176 ASN A N 1
ATOM 1311 C CA . ASN A 1 176 ? -2.778 -8.481 19.419 1.00 98.12 176 ASN A CA 1
ATOM 1312 C C . ASN A 1 176 ? -3.275 -7.059 19.107 1.00 98.12 176 ASN A C 1
ATOM 1314 O O . ASN A 1 176 ? -3.504 -6.271 20.025 1.00 98.12 176 ASN A O 1
ATOM 1318 N N . ALA A 1 177 ? -3.430 -6.721 17.827 1.00 98.12 177 ALA A N 1
ATOM 1319 C CA . ALA A 1 177 ? -3.928 -5.429 17.389 1.00 98.12 177 ALA A CA 1
ATOM 1320 C C . ALA A 1 177 ? -5.410 -5.244 17.798 1.00 98.12 177 ALA A C 1
ATOM 1322 O O . ALA A 1 177 ? -6.216 -6.159 17.590 1.00 98.12 177 ALA A O 1
ATOM 1323 N N . PRO A 1 178 ? -5.803 -4.084 18.361 1.00 97.75 178 PRO A N 1
ATOM 1324 C CA . PRO A 1 178 ? -7.177 -3.865 18.802 1.00 97.75 178 PRO A CA 1
ATOM 1325 C C . PRO A 1 178 ? -8.154 -3.812 17.619 1.00 97.75 178 PRO A C 1
ATOM 1327 O O . PRO A 1 178 ? -7.801 -3.416 16.509 1.00 97.75 178 PRO A O 1
ATOM 1330 N N . GLY A 1 179 ? -9.413 -4.188 17.859 1.00 98.19 179 GLY A N 1
ATOM 1331 C CA . GLY A 1 179 ? -10.474 -4.057 16.855 1.00 98.19 179 GLY A CA 1
ATOM 1332 C C . GLY A 1 179 ? -10.646 -2.605 16.393 1.00 98.19 179 GLY A C 1
ATOM 1333 O O . GLY A 1 179 ? -10.548 -1.681 17.198 1.00 98.19 179 GLY A O 1
ATOM 1334 N N . GLY A 1 180 ? -10.886 -2.401 15.096 1.00 98.19 180 GLY A N 1
ATOM 1335 C CA . GLY A 1 180 ? -11.043 -1.074 14.490 1.00 98.19 180 GLY A CA 1
ATOM 1336 C C . GLY A 1 180 ? -9.738 -0.318 14.213 1.00 98.19 180 GLY A C 1
ATOM 1337 O O . GLY A 1 180 ? -9.790 0.758 13.621 1.00 98.19 180 GLY A O 1
ATOM 1338 N N . VAL A 1 181 ? -8.573 -0.856 14.595 1.00 98.69 181 VAL A N 1
ATOM 1339 C CA . VAL A 1 181 ? -7.281 -0.242 14.255 1.00 98.69 181 VAL A CA 1
ATOM 1340 C C . VAL A 1 181 ? -7.040 -0.281 12.748 1.00 98.69 181 VAL A C 1
ATOM 1342 O O . VAL A 1 181 ? -7.380 -1.262 12.077 1.00 98.69 181 VAL A O 1
ATOM 1345 N N . ILE A 1 182 ? -6.439 0.782 12.220 1.00 98.81 182 ILE A N 1
ATOM 1346 C CA . ILE A 1 182 ? -6.018 0.857 10.820 1.00 98.81 182 ILE A CA 1
ATOM 1347 C C . ILE A 1 182 ? -4.639 0.200 10.709 1.00 98.81 182 ILE A C 1
ATOM 1349 O O . ILE A 1 182 ? -3.803 0.367 11.594 1.00 98.81 182 ILE A O 1
ATOM 1353 N N . ALA A 1 183 ? -4.375 -0.528 9.628 1.00 98.75 183 ALA A N 1
ATOM 1354 C CA . ALA A 1 183 ? -3.049 -1.058 9.335 1.00 98.75 183 ALA A CA 1
ATOM 1355 C C . ALA A 1 183 ? -2.629 -0.739 7.901 1.00 98.75 183 ALA A C 1
ATOM 1357 O O . ALA A 1 183 ? -3.412 -0.912 6.970 1.00 98.75 183 ALA A O 1
ATOM 1358 N N . ALA A 1 184 ? -1.387 -0.297 7.732 1.00 98.75 184 ALA A N 1
ATOM 1359 C CA . ALA A 1 184 ? -0.730 -0.167 6.436 1.00 98.75 184 ALA A CA 1
ATOM 1360 C C . ALA A 1 184 ? 0.216 -1.353 6.213 1.00 98.75 184 ALA A C 1
ATOM 1362 O O . ALA A 1 184 ? 0.912 -1.746 7.149 1.00 98.75 184 ALA A O 1
ATOM 1363 N N . PHE A 1 185 ? 0.251 -1.891 4.992 1.00 98.62 185 PHE A N 1
ATOM 1364 C CA . PHE A 1 185 ? 1.038 -3.070 4.615 1.00 98.62 185 PHE A CA 1
ATOM 1365 C C . PHE A 1 185 ? 1.810 -2.800 3.326 1.00 98.62 185 PHE A C 1
ATOM 1367 O O . PHE A 1 185 ? 1.195 -2.419 2.332 1.00 98.62 185 PHE A O 1
ATOM 1374 N N . ALA A 1 186 ? 3.118 -3.045 3.308 1.00 97.56 186 ALA A N 1
ATOM 1375 C CA . ALA A 1 186 ? 3.934 -2.935 2.099 1.00 97.56 186 ALA A CA 1
ATOM 1376 C C . ALA A 1 186 ? 4.979 -4.050 2.028 1.00 97.56 186 ALA A C 1
ATOM 1378 O O . ALA A 1 186 ? 5.660 -4.320 3.013 1.00 97.56 186 ALA A O 1
ATOM 1379 N N . VAL A 1 187 ? 5.133 -4.679 0.864 1.00 95.75 187 VAL A N 1
ATOM 1380 C CA . VAL A 1 187 ? 6.175 -5.692 0.628 1.00 95.75 187 VAL A CA 1
ATOM 1381 C C . VAL A 1 187 ? 7.444 -5.052 0.058 1.00 95.75 187 VAL A C 1
ATOM 1383 O O . VAL A 1 187 ? 7.377 -4.245 -0.870 1.00 95.75 187 VAL A O 1
ATOM 1386 N N . ALA A 1 188 ? 8.597 -5.436 0.595 1.00 94.44 188 ALA A N 1
ATOM 1387 C CA . ALA A 1 188 ? 9.927 -5.142 0.074 1.00 94.44 188 ALA A CA 1
ATOM 1388 C C . ALA A 1 188 ? 10.601 -6.459 -0.333 1.00 94.44 188 ALA A C 1
ATOM 1390 O O . ALA A 1 188 ? 10.672 -7.392 0.467 1.00 94.44 188 ALA A O 1
ATOM 1391 N N . ASP A 1 189 ? 11.084 -6.533 -1.571 1.00 92.62 189 ASP A N 1
ATOM 1392 C CA . ASP A 1 189 ? 11.597 -7.747 -2.221 1.00 92.62 189 ASP A CA 1
ATOM 1393 C C . ASP A 1 189 ? 10.616 -8.923 -2.267 1.00 92.62 189 ASP A C 1
ATOM 1395 O O . ASP A 1 189 ? 9.969 -9.121 -3.293 1.00 92.62 189 ASP A O 1
ATOM 1399 N N . ASP A 1 190 ? 10.456 -9.670 -1.177 1.00 91.69 190 ASP A N 1
ATOM 1400 C CA . ASP A 1 190 ? 9.529 -10.794 -1.099 1.00 91.69 190 ASP A CA 1
ATOM 1401 C C . ASP A 1 190 ? 8.927 -10.955 0.302 1.00 91.69 190 ASP A C 1
ATOM 1403 O O . ASP A 1 190 ? 9.582 -10.724 1.318 1.00 91.69 190 ASP A O 1
ATOM 1407 N N . ALA A 1 191 ? 7.667 -11.389 0.343 1.00 94.62 191 ALA A N 1
ATOM 1408 C CA . ALA A 1 191 ? 6.987 -11.808 1.565 1.00 94.62 191 ALA A CA 1
ATOM 1409 C C . ALA A 1 191 ? 6.006 -12.973 1.305 1.00 94.62 191 ALA A C 1
ATOM 1411 O O . ALA A 1 191 ? 4.896 -12.988 1.842 1.00 94.62 191 ALA A O 1
ATOM 1412 N N . SER A 1 192 ? 6.357 -13.886 0.396 1.00 92.94 192 SER A N 1
ATOM 1413 C CA . SER A 1 192 ? 5.464 -14.907 -0.169 1.00 92.94 192 SER A CA 1
ATOM 1414 C C . SER A 1 192 ? 5.777 -16.341 0.278 1.00 92.94 192 SER A C 1
ATOM 1416 O O . SER A 1 192 ? 4.854 -17.151 0.345 1.00 92.94 192 SER A O 1
ATOM 1418 N N . VAL A 1 193 ? 7.035 -16.670 0.607 1.00 94.38 193 VAL A N 1
ATOM 1419 C CA . VAL A 1 193 ? 7.454 -18.061 0.905 1.00 94.38 193 VAL A CA 1
ATOM 1420 C C . VAL A 1 193 ? 6.758 -18.626 2.140 1.00 94.38 193 VAL A C 1
ATOM 1422 O O . VAL A 1 193 ? 6.157 -19.696 2.063 1.00 94.38 193 VAL A O 1
ATOM 1425 N N . TYR A 1 194 ? 6.784 -17.893 3.252 1.00 97.12 194 TYR A N 1
ATOM 1426 C CA . TYR A 1 194 ? 6.104 -18.234 4.503 1.00 97.12 194 TYR A CA 1
ATOM 1427 C C . TYR A 1 194 ? 4.843 -17.387 4.710 1.00 97.12 194 TYR A C 1
ATOM 1429 O O . TYR A 1 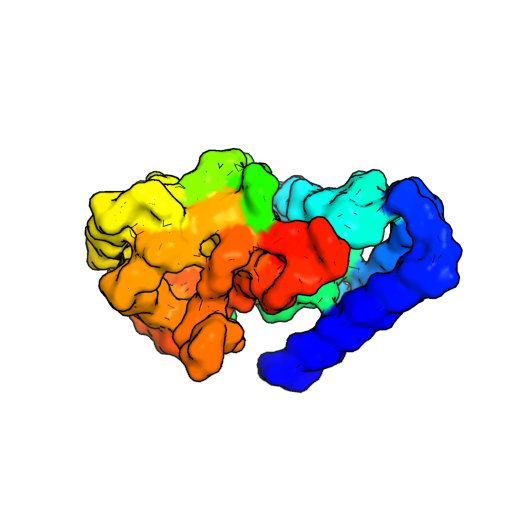194 ? 4.489 -17.029 5.836 1.00 97.12 194 TYR A O 1
ATOM 1437 N N . LEU A 1 195 ? 4.119 -17.087 3.626 1.00 96.12 195 LEU A N 1
ATOM 1438 C CA . LEU A 1 195 ? 2.753 -16.568 3.699 1.00 96.12 195 LEU A CA 1
ATOM 1439 C C . LEU A 1 195 ? 1.797 -17.704 4.106 1.00 96.12 195 LEU A C 1
ATOM 1441 O O . LEU A 1 195 ? 1.038 -18.241 3.301 1.00 96.12 195 LEU A O 1
ATOM 1445 N N . THR A 1 196 ? 1.908 -18.133 5.363 1.00 96.75 196 THR A N 1
ATOM 1446 C CA . THR A 1 196 ? 1.186 -19.291 5.901 1.00 96.75 196 THR A CA 1
ATOM 1447 C C . THR A 1 196 ? -0.321 -19.027 6.008 1.00 96.75 196 THR A C 1
ATOM 1449 O O . THR A 1 196 ? -0.748 -17.867 6.039 1.00 96.75 196 THR A O 1
ATOM 1452 N N . PRO A 1 197 ? -1.157 -20.077 6.147 1.00 97.25 197 PRO A N 1
ATOM 1453 C CA . PRO A 1 197 ? -2.595 -19.908 6.358 1.00 97.25 197 PRO A CA 1
ATOM 1454 C C . PRO A 1 197 ? -2.954 -19.013 7.553 1.00 97.25 197 PRO A C 1
ATOM 1456 O O . PRO A 1 197 ? -3.949 -18.293 7.493 1.00 97.25 197 PRO A O 1
ATOM 1459 N N . ASP A 1 198 ? -2.140 -19.017 8.612 1.00 98.38 198 ASP A N 1
ATOM 1460 C CA . ASP A 1 198 ? -2.344 -18.151 9.776 1.00 98.38 198 ASP A CA 1
ATOM 1461 C C . ASP A 1 198 ? -2.042 -16.683 9.458 1.00 98.38 198 ASP A C 1
ATOM 1463 O O . ASP A 1 198 ? -2.811 -15.805 9.851 1.00 98.38 198 ASP A O 1
ATOM 1467 N N . VAL A 1 199 ? -0.969 -16.396 8.708 1.00 98.50 199 VAL A N 1
ATOM 1468 C CA . VAL A 1 199 ? -0.688 -15.029 8.237 1.00 98.50 199 VAL A CA 1
ATOM 1469 C C . VAL A 1 199 ? -1.824 -14.552 7.336 1.00 98.50 199 VAL A C 1
ATOM 1471 O O . VAL A 1 199 ? -2.354 -13.459 7.536 1.00 98.50 199 VAL A O 1
ATOM 1474 N N . GLU A 1 200 ? -2.256 -15.383 6.385 1.00 98.06 200 GLU A N 1
ATOM 1475 C CA . GLU A 1 200 ? -3.382 -15.055 5.513 1.00 98.06 200 GLU A CA 1
ATOM 1476 C C . GLU A 1 200 ? -4.675 -14.805 6.297 1.00 98.06 200 GLU A C 1
ATOM 1478 O O . GLU A 1 200 ? -5.423 -13.886 5.964 1.00 98.06 200 GLU A O 1
ATOM 1483 N N . ALA A 1 201 ? -4.952 -15.591 7.341 1.00 98.50 201 ALA A N 1
ATOM 1484 C CA . ALA A 1 201 ? -6.114 -15.385 8.198 1.00 98.50 201 ALA A CA 1
ATOM 1485 C C . ALA A 1 201 ? -6.076 -14.012 8.883 1.00 98.50 201 ALA A C 1
ATOM 1487 O O . ALA A 1 201 ? -7.104 -13.332 8.937 1.00 98.50 201 ALA A O 1
ATOM 1488 N N . GLU A 1 202 ? -4.902 -13.569 9.344 1.00 98.62 202 GLU A N 1
ATOM 1489 C CA . GLU A 1 202 ? -4.750 -12.235 9.921 1.00 98.62 202 GLU A CA 1
ATOM 1490 C C . GLU A 1 202 ? -4.906 -11.129 8.865 1.00 98.62 202 GLU A C 1
ATOM 1492 O O . GLU A 1 202 ? -5.596 -10.149 9.139 1.00 98.62 202 GLU A O 1
ATOM 1497 N N . LEU A 1 203 ? -4.377 -11.289 7.645 1.00 98.62 203 LEU A N 1
ATOM 1498 C CA . LEU A 1 203 ? -4.618 -10.338 6.547 1.00 98.62 203 LEU A CA 1
ATOM 1499 C C . LEU A 1 203 ? -6.119 -10.232 6.220 1.00 98.62 203 LEU A C 1
ATOM 1501 O O . LEU A 1 203 ? -6.677 -9.135 6.154 1.00 98.62 203 LEU A O 1
ATOM 1505 N N . LEU A 1 204 ? -6.820 -11.364 6.104 1.00 98.62 204 LEU A N 1
ATOM 1506 C CA . LEU A 1 204 ? -8.275 -11.386 5.904 1.00 98.62 204 LEU A CA 1
ATOM 1507 C C . LEU A 1 204 ? -9.028 -10.690 7.048 1.00 98.62 204 LEU A C 1
ATOM 1509 O O . LEU A 1 204 ? -10.055 -10.060 6.803 1.00 98.62 204 LEU A O 1
ATOM 1513 N N . ALA A 1 205 ? -8.535 -10.787 8.286 1.00 98.56 205 ALA A N 1
ATOM 1514 C CA . ALA A 1 205 ? -9.123 -10.113 9.444 1.00 98.56 205 ALA A CA 1
ATOM 1515 C C . ALA A 1 205 ? -8.955 -8.583 9.408 1.00 98.56 205 ALA A C 1
ATOM 1517 O O . ALA A 1 205 ? -9.652 -7.886 10.141 1.00 98.56 205 ALA A O 1
ATOM 1518 N N . PHE A 1 206 ? -8.069 -8.053 8.560 1.00 98.75 206 PHE A N 1
ATOM 1519 C CA . PHE A 1 206 ? -7.955 -6.623 8.258 1.00 98.75 206 PHE A CA 1
ATOM 1520 C C . PHE A 1 206 ? -8.800 -6.187 7.050 1.00 98.75 206 PHE A C 1
ATOM 1522 O O . PHE A 1 206 ? -8.657 -5.061 6.577 1.00 98.75 206 PHE A O 1
ATOM 1529 N N . GLY A 1 207 ? -9.676 -7.061 6.547 1.00 98.50 207 GLY A N 1
ATOM 1530 C CA . GLY A 1 207 ? -10.561 -6.781 5.418 1.00 98.50 207 GLY A CA 1
ATOM 1531 C C . GLY A 1 207 ? -9.899 -6.931 4.047 1.00 98.50 207 GLY A C 1
ATOM 1532 O O . GLY A 1 207 ? -10.527 -6.620 3.037 1.00 98.50 207 GLY A O 1
ATOM 1533 N N . LEU A 1 208 ? -8.663 -7.433 3.983 1.00 98.12 208 LEU A N 1
ATOM 1534 C CA . LEU A 1 208 ? -7.973 -7.733 2.726 1.00 98.12 208 LEU A CA 1
ATOM 1535 C C . LEU A 1 208 ? -8.634 -8.927 2.012 1.00 98.12 208 LEU A C 1
ATOM 1537 O O . LEU A 1 208 ? -9.381 -9.709 2.606 1.00 98.12 208 LEU A O 1
ATOM 1541 N N . GLU A 1 209 ? -8.358 -9.080 0.720 1.00 96.00 209 GLU A N 1
ATOM 1542 C CA . GLU A 1 209 ? -8.916 -10.130 -0.132 1.00 96.00 209 GLU A CA 1
ATOM 1543 C C . GLU A 1 209 ? -7.854 -10.754 -1.048 1.00 96.00 209 GLU A C 1
ATOM 1545 O O . GLU A 1 209 ? -6.969 -10.079 -1.576 1.00 96.00 209 GLU A O 1
ATOM 1550 N N . ARG A 1 210 ? -7.979 -12.061 -1.297 1.00 94.75 210 ARG A N 1
ATOM 1551 C CA . ARG A 1 210 ? -7.166 -12.780 -2.282 1.00 94.75 210 ARG A CA 1
ATOM 1552 C C . ARG A 1 210 ? -7.664 -12.475 -3.696 1.00 94.75 210 ARG A C 1
ATOM 1554 O O . ARG A 1 210 ? -8.567 -13.148 -4.191 1.00 94.75 210 ARG A O 1
ATOM 1561 N N . ARG A 1 211 ? -7.121 -11.428 -4.319 1.00 88.38 211 ARG A N 1
ATOM 1562 C CA . ARG A 1 211 ? -7.564 -10.950 -5.642 1.00 88.38 211 ARG A CA 1
ATOM 1563 C C . ARG A 1 211 ? -6.716 -11.446 -6.813 1.00 88.38 211 ARG A C 1
ATOM 1565 O O . ARG A 1 211 ? -7.137 -11.281 -7.955 1.00 88.38 211 ARG A O 1
ATOM 1572 N N . THR A 1 212 ? -5.566 -12.064 -6.551 1.00 84.75 212 THR A N 1
ATOM 1573 C CA . THR A 1 212 ? -4.743 -12.683 -7.598 1.00 84.75 212 THR A CA 1
ATOM 1574 C C . THR A 1 212 ? -4.950 -14.195 -7.653 1.00 84.75 212 THR A C 1
ATOM 1576 O O . THR A 1 212 ? -5.554 -14.787 -6.757 1.00 84.75 212 THR A O 1
ATOM 1579 N N . VAL A 1 213 ? -4.435 -14.827 -8.705 1.00 85.50 213 VAL A N 1
ATOM 1580 C CA . VAL A 1 213 ? -4.430 -16.280 -8.879 1.00 85.50 213 VAL A CA 1
ATOM 1581 C C . VAL A 1 213 ? -2.994 -16.741 -9.086 1.00 85.50 213 VAL A C 1
ATOM 1583 O O . VAL A 1 213 ? -2.379 -16.423 -10.097 1.00 85.50 213 VAL A O 1
ATOM 1586 N N . ILE A 1 214 ? -2.465 -17.531 -8.154 1.00 83.38 214 ILE A N 1
ATOM 1587 C CA . ILE A 1 214 ? -1.129 -18.127 -8.245 1.00 83.38 214 ILE A CA 1
ATOM 1588 C C . ILE A 1 214 ? -1.296 -19.640 -8.297 1.00 83.38 214 ILE A C 1
ATOM 1590 O O . ILE A 1 214 ? -1.972 -20.230 -7.458 1.00 83.38 214 ILE A O 1
ATOM 1594 N N . ARG A 1 215 ? -0.718 -20.285 -9.319 1.00 84.75 215 ARG A N 1
ATOM 1595 C CA . ARG A 1 215 ? -0.833 -21.744 -9.533 1.00 84.75 215 ARG A CA 1
ATOM 1596 C C . ARG A 1 215 ? -2.288 -22.248 -9.475 1.00 84.75 215 ARG A C 1
ATOM 1598 O O . ARG A 1 215 ? -2.561 -23.308 -8.924 1.00 84.75 215 ARG A O 1
ATOM 1605 N N . ARG A 1 216 ? -3.215 -21.494 -10.084 1.00 87.00 216 ARG A N 1
ATOM 1606 C CA . ARG A 1 216 ? -4.668 -21.778 -10.139 1.00 87.00 216 ARG A CA 1
ATOM 1607 C C . ARG A 1 216 ? -5.410 -21.688 -8.795 1.00 87.00 216 ARG A C 1
ATOM 1609 O O . ARG A 1 216 ? -6.555 -22.125 -8.725 1.00 87.00 216 ARG A O 1
ATOM 1616 N N . ALA A 1 217 ? -4.809 -21.101 -7.762 1.00 88.44 217 ALA A N 1
ATOM 1617 C CA . ALA A 1 217 ? -5.462 -20.846 -6.480 1.00 88.44 217 ALA A CA 1
ATOM 1618 C C . ALA A 1 217 ? -5.526 -19.334 -6.187 1.00 88.44 217 ALA A C 1
ATOM 1620 O O . ALA A 1 217 ? -4.585 -18.619 -6.541 1.00 88.44 217 ALA A O 1
ATOM 1621 N N . PRO A 1 218 ? -6.596 -18.828 -5.545 1.00 91.12 218 PRO A N 1
ATOM 1622 C CA . PRO A 1 218 ? -6.636 -17.446 -5.078 1.00 91.12 218 PRO A CA 1
ATOM 1623 C C . PRO A 1 218 ? -5.499 -17.164 -4.091 1.00 91.12 218 PRO A C 1
ATOM 1625 O O . PRO A 1 218 ? -5.295 -17.941 -3.162 1.00 91.12 218 PRO A O 1
ATOM 1628 N N . ALA A 1 219 ? -4.806 -16.041 -4.258 1.00 91.88 219 ALA A N 1
ATOM 1629 C CA . ALA A 1 219 ? -3.745 -15.580 -3.363 1.00 91.88 219 ALA A CA 1
ATOM 1630 C C . ALA A 1 219 ? -3.785 -14.049 -3.202 1.00 91.88 219 ALA A C 1
ATOM 1632 O O . ALA A 1 219 ? -4.515 -13.356 -3.919 1.00 91.88 219 ALA A O 1
ATOM 1633 N N . PHE A 1 220 ? -3.015 -13.515 -2.251 1.00 92.75 220 PHE A N 1
ATOM 1634 C CA . PHE A 1 220 ? -2.806 -12.067 -2.115 1.00 92.75 220 PHE A CA 1
ATOM 1635 C C . PHE A 1 220 ? -1.810 -11.538 -3.150 1.00 92.75 220 PHE A C 1
ATOM 1637 O O . PHE A 1 220 ? -2.095 -10.555 -3.829 1.00 92.75 220 PHE A O 1
ATOM 1644 N N . TYR A 1 221 ? -0.673 -12.219 -3.291 1.00 91.19 221 TYR A N 1
ATOM 1645 C CA . TYR A 1 221 ? 0.417 -11.895 -4.211 1.00 91.19 221 TYR A CA 1
ATOM 1646 C C . TYR A 1 221 ? 1.347 -13.118 -4.367 1.00 91.19 221 TYR A C 1
ATOM 1648 O O . TYR A 1 221 ? 1.225 -14.091 -3.620 1.00 91.19 221 TYR A O 1
ATOM 1656 N N . GLY A 1 222 ? 2.221 -13.105 -5.378 1.00 89.00 222 GLY A N 1
ATOM 1657 C CA . GLY A 1 222 ? 3.177 -14.179 -5.671 1.00 89.00 222 GLY A CA 1
ATOM 1658 C C . GLY A 1 222 ? 4.623 -13.828 -5.308 1.00 89.00 222 GLY A C 1
ATOM 1659 O O . GLY A 1 222 ? 4.891 -12.787 -4.710 1.00 89.00 222 GLY A O 1
ATOM 1660 N N . LEU A 1 223 ? 5.548 -14.702 -5.715 1.00 88.81 223 LEU A N 1
ATOM 1661 C CA . LEU A 1 223 ? 6.994 -14.518 -5.559 1.00 88.81 223 LEU A CA 1
ATOM 1662 C C . LEU A 1 223 ? 7.440 -13.174 -6.141 1.00 88.81 223 LEU A C 1
ATOM 1664 O O . LEU A 1 223 ? 7.328 -12.963 -7.346 1.00 88.81 223 LEU A O 1
ATOM 1668 N N . ARG A 1 224 ? 7.988 -12.308 -5.288 1.00 87.81 224 ARG A N 1
ATOM 1669 C CA . ARG A 1 224 ? 8.510 -10.969 -5.589 1.00 87.81 224 ARG A CA 1
ATOM 1670 C C . ARG A 1 224 ? 7.509 -9.969 -6.149 1.00 87.81 224 ARG A C 1
ATOM 1672 O O . ARG A 1 224 ? 7.896 -8.927 -6.673 1.00 87.81 224 ARG A O 1
ATOM 1679 N N . HIS A 1 225 ? 6.222 -10.257 -6.033 1.00 89.19 225 HIS A N 1
ATOM 1680 C CA . HIS A 1 225 ? 5.204 -9.296 -6.424 1.00 89.19 225 HIS A CA 1
ATOM 1681 C C . HIS A 1 225 ? 5.223 -8.097 -5.474 1.00 89.19 225 HIS A C 1
ATOM 1683 O O . HIS A 1 225 ? 5.403 -8.242 -4.262 1.00 89.19 225 HIS A O 1
ATOM 1689 N N . ALA A 1 226 ? 4.961 -6.916 -6.023 1.00 91.38 226 ALA A N 1
ATOM 1690 C CA . ALA A 1 226 ? 4.633 -5.764 -5.204 1.00 91.38 226 ALA A CA 1
ATOM 1691 C C . ALA A 1 226 ? 3.247 -5.966 -4.583 1.00 91.38 226 ALA A C 1
ATOM 1693 O O . ALA A 1 226 ? 2.319 -6.426 -5.254 1.00 91.38 226 ALA A O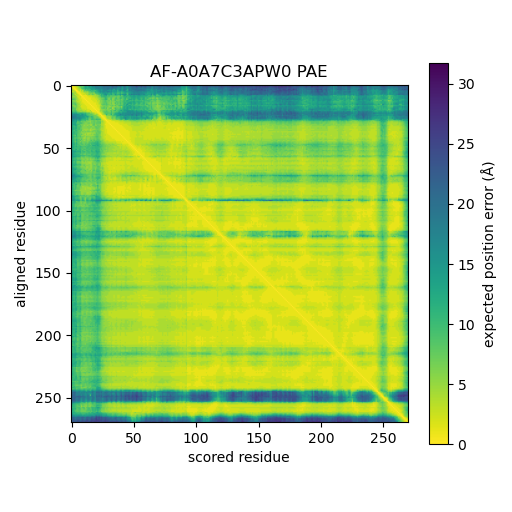 1
ATOM 1694 N N . PHE A 1 227 ? 3.098 -5.590 -3.317 1.00 94.88 227 PHE A N 1
ATOM 1695 C CA . PHE A 1 227 ? 1.824 -5.592 -2.608 1.00 94.88 227 PHE A CA 1
ATOM 1696 C C . PHE A 1 227 ? 1.777 -4.439 -1.612 1.00 94.88 227 PHE A C 1
ATOM 1698 O O . PHE A 1 227 ? 2.626 -4.340 -0.724 1.00 94.88 227 PHE A O 1
ATOM 1705 N N . ALA A 1 228 ? 0.773 -3.583 -1.764 1.00 96.75 228 ALA A N 1
ATOM 1706 C CA . ALA A 1 228 ? 0.490 -2.459 -0.887 1.00 96.75 228 ALA A CA 1
ATOM 1707 C C . ALA A 1 228 ? -0.970 -2.521 -0.434 1.00 96.75 228 ALA A C 1
ATOM 1709 O O . ALA A 1 228 ? -1.853 -2.892 -1.208 1.00 96.75 228 ALA A O 1
ATOM 1710 N N . ALA A 1 229 ? -1.241 -2.151 0.814 1.00 98.25 229 ALA A N 1
ATOM 1711 C CA . ALA A 1 229 ? -2.597 -2.150 1.342 1.00 98.25 229 ALA A CA 1
ATOM 1712 C C . ALA A 1 229 ? -2.786 -1.218 2.539 1.00 98.25 229 ALA A C 1
ATOM 1714 O O . ALA A 1 229 ? -1.852 -0.931 3.289 1.00 98.25 229 ALA A O 1
ATOM 1715 N N . ILE A 1 230 ? -4.037 -0.803 2.739 1.00 98.69 230 ILE A N 1
ATOM 1716 C CA . ILE A 1 230 ? -4.518 -0.098 3.928 1.00 98.69 230 ILE A CA 1
ATOM 1717 C C . ILE A 1 230 ? -5.796 -0.805 4.382 1.00 98.69 230 ILE A C 1
ATOM 1719 O O . ILE A 1 230 ? -6.821 -0.708 3.710 1.00 98.69 230 ILE A O 1
ATOM 1723 N N . GLY A 1 231 ? -5.722 -1.527 5.501 1.00 98.50 231 GLY A N 1
ATOM 1724 C CA . GLY A 1 231 ? -6.803 -2.335 6.069 1.00 98.50 231 GLY A CA 1
ATOM 1725 C C . GLY A 1 231 ? -7.308 -1.828 7.421 1.00 98.50 231 GLY A C 1
ATOM 1726 O O . GLY A 1 231 ? -6.703 -0.953 8.038 1.00 98.50 231 GLY A O 1
ATOM 1727 N N . VAL A 1 232 ? -8.409 -2.410 7.902 1.00 98.75 232 VAL A N 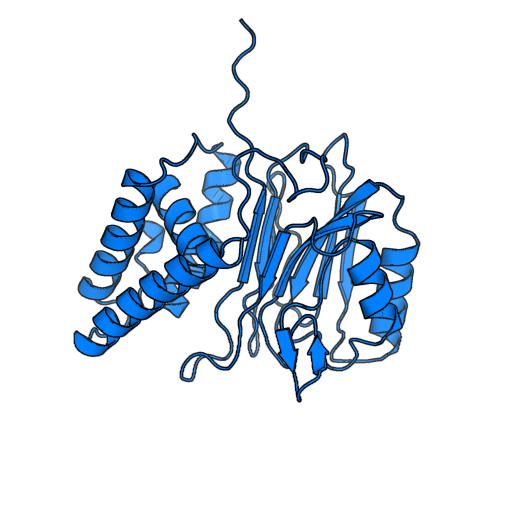1
ATOM 1728 C CA . VAL A 1 232 ? -9.007 -2.112 9.218 1.00 98.75 232 VAL A CA 1
ATOM 1729 C C . VAL A 1 232 ? -9.338 -3.422 9.925 1.00 98.75 232 VAL A C 1
ATOM 1731 O O . VAL A 1 232 ? -10.037 -4.268 9.364 1.00 98.75 232 VAL A O 1
ATOM 1734 N N . LYS A 1 233 ? -8.863 -3.613 11.162 1.00 98.69 233 LYS A N 1
ATOM 1735 C CA . LYS A 1 233 ? -9.127 -4.850 11.917 1.00 98.69 233 LYS A CA 1
ATOM 1736 C C . LYS A 1 233 ? -10.628 -5.011 12.161 1.00 98.69 233 LYS A C 1
ATOM 1738 O O . LYS A 1 233 ? -11.247 -4.170 12.810 1.00 98.69 233 LYS A O 1
ATOM 1743 N N . GLY A 1 234 ? -11.190 -6.119 11.687 1.00 98.38 234 GLY A N 1
ATOM 1744 C CA . GLY A 1 234 ? -12.615 -6.438 11.771 1.00 98.38 234 GLY A CA 1
ATOM 1745 C C . GLY A 1 234 ? -13.445 -5.972 10.571 1.00 98.38 234 GLY A C 1
ATOM 1746 O O . GLY A 1 234 ? -14.650 -6.214 10.558 1.00 98.38 234 GLY A O 1
ATOM 1747 N N . ALA A 1 235 ? -12.841 -5.333 9.563 1.00 98.38 235 ALA A N 1
ATOM 1748 C CA . ALA A 1 235 ? -13.548 -4.985 8.335 1.00 98.38 235 ALA A CA 1
ATOM 1749 C C . ALA A 1 235 ? -13.955 -6.226 7.526 1.00 98.38 235 ALA A C 1
ATOM 1751 O O . ALA A 1 235 ? -13.297 -7.269 7.557 1.00 98.38 235 ALA A O 1
ATOM 1752 N N . ALA A 1 236 ? -15.037 -6.090 6.756 1.00 97.88 236 ALA A N 1
ATOM 1753 C CA . ALA A 1 236 ? -15.441 -7.110 5.800 1.00 97.88 236 ALA A CA 1
ATOM 1754 C C . ALA A 1 236 ? -14.349 -7.322 4.736 1.00 97.88 236 ALA A C 1
ATOM 1756 O O . ALA A 1 236 ? -13.672 -6.384 4.312 1.00 97.88 236 ALA A O 1
ATOM 1757 N N . ARG A 1 237 ? -14.189 -8.570 4.284 1.00 96.75 237 ARG A N 1
ATOM 1758 C CA . ARG A 1 237 ? -13.226 -8.923 3.230 1.00 96.75 237 ARG A CA 1
ATOM 1759 C C . ARG A 1 237 ? -13.527 -8.145 1.950 1.00 96.75 237 ARG A C 1
ATOM 1761 O O . ARG A 1 237 ? -14.677 -8.082 1.526 1.00 96.75 237 ARG A O 1
ATOM 1768 N N . GLY A 1 238 ? -12.490 -7.581 1.344 1.00 95.69 238 GLY A N 1
ATOM 1769 C CA . GLY A 1 238 ? -12.579 -6.780 0.127 1.00 95.69 238 GLY A CA 1
ATOM 1770 C C . GLY A 1 238 ? -13.087 -5.350 0.335 1.00 95.69 238 GLY A C 1
ATOM 1771 O O . GLY A 1 238 ? -13.098 -4.595 -0.633 1.00 95.69 238 GLY A O 1
ATOM 1772 N N . ALA A 1 239 ? -13.454 -4.955 1.561 1.00 96.88 239 ALA A N 1
ATOM 1773 C CA . ALA A 1 239 ? -13.959 -3.611 1.859 1.00 96.88 239 ALA A CA 1
ATOM 1774 C C . ALA A 1 239 ? -12.849 -2.561 2.018 1.00 96.88 239 ALA A C 1
ATOM 1776 O O . ALA A 1 239 ? -13.139 -1.404 2.300 1.00 96.88 239 ALA A O 1
ATOM 1777 N N . VAL A 1 240 ? -11.581 -2.946 1.888 1.00 97.88 240 VAL A N 1
ATOM 1778 C CA . VAL A 1 240 ? -10.425 -2.074 2.136 1.00 97.88 240 VAL A CA 1
ATOM 1779 C C . VAL A 1 240 ? -9.662 -1.761 0.850 1.00 97.88 240 VAL A C 1
ATOM 1781 O O . VAL A 1 240 ? -10.015 -2.236 -0.231 1.00 97.88 240 VAL A O 1
ATOM 17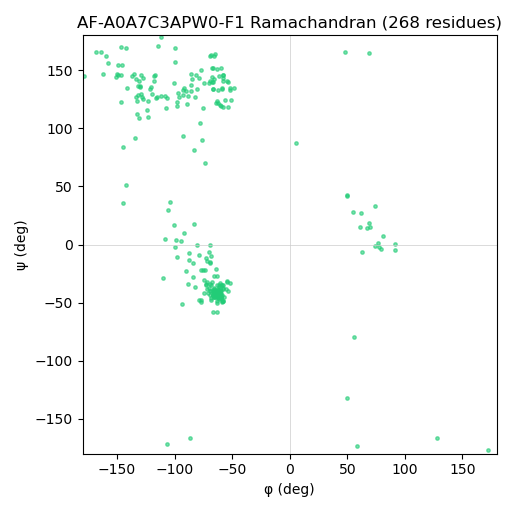84 N N . LEU A 1 241 ? -8.608 -0.950 0.959 1.00 97.31 241 LEU A N 1
ATOM 1785 C CA . LEU A 1 241 ? -7.758 -0.597 -0.175 1.00 97.31 241 LEU A CA 1
ATOM 1786 C C . LEU A 1 241 ? -6.579 -1.567 -0.264 1.00 97.31 241 LEU A C 1
ATOM 1788 O O . LEU A 1 241 ? -5.868 -1.782 0.718 1.00 97.31 241 LEU A O 1
ATOM 1792 N N . GLN A 1 242 ? -6.365 -2.136 -1.446 1.00 95.75 242 GLN A N 1
ATOM 1793 C CA . GLN A 1 242 ? -5.204 -2.969 -1.740 1.00 95.75 242 GLN A CA 1
ATOM 1794 C C . GLN A 1 242 ? -4.843 -2.893 -3.222 1.00 95.75 242 GLN A C 1
ATOM 1796 O O . GLN A 1 242 ? -5.726 -2.855 -4.084 1.00 95.75 242 GLN A O 1
ATOM 1801 N N . ALA A 1 243 ? -3.547 -2.937 -3.491 1.00 92.75 243 ALA A N 1
ATOM 1802 C CA . ALA A 1 243 ? -2.937 -2.953 -4.805 1.00 92.75 243 ALA A CA 1
ATOM 1803 C C . ALA A 1 243 ? -1.837 -4.012 -4.826 1.00 92.75 243 ALA A C 1
ATOM 1805 O O . ALA A 1 243 ? -1.165 -4.265 -3.825 1.00 92.75 243 ALA A O 1
ATOM 1806 N N . TRP A 1 244 ? -1.648 -4.635 -5.978 1.00 89.62 244 TRP A N 1
ATOM 1807 C CA . TRP A 1 244 ? -0.575 -5.590 -6.204 1.00 89.62 244 TRP A CA 1
ATOM 1808 C C . TRP A 1 244 ? -0.163 -5.525 -7.665 1.00 89.62 244 TRP A C 1
ATOM 1810 O O . TRP A 1 244 ? -0.979 -5.171 -8.517 1.00 89.62 244 TRP A O 1
ATOM 1820 N N . SER A 1 245 ? 1.076 -5.898 -7.969 1.00 81.50 245 SER A N 1
ATOM 1821 C CA . SER A 1 245 ? 1.448 -6.136 -9.361 1.00 81.50 245 SER A CA 1
ATOM 1822 C C . SER A 1 245 ? 1.028 -7.543 -9.802 1.00 81.50 245 SER A C 1
ATOM 1824 O O . SER A 1 245 ? 1.332 -8.532 -9.121 1.00 81.50 245 SER A O 1
ATOM 1826 N N . PRO A 1 246 ? 0.287 -7.668 -10.917 1.00 65.06 246 PRO A N 1
ATOM 1827 C CA . PRO A 1 246 ? 0.036 -8.953 -11.553 1.00 65.06 246 PRO A CA 1
ATOM 1828 C C . PRO A 1 246 ? 1.183 -9.313 -12.511 1.00 65.06 246 PRO A C 1
ATOM 1830 O O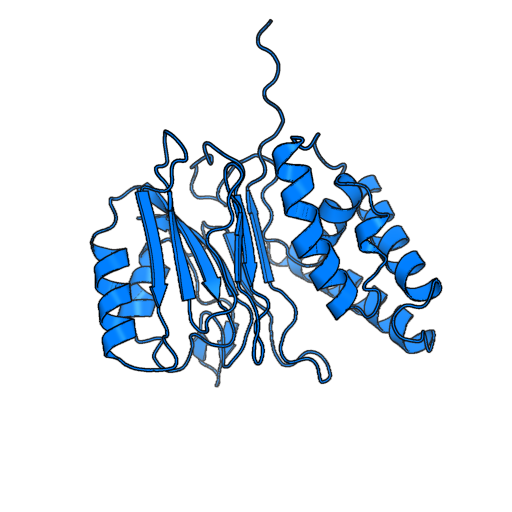 . PRO A 1 246 ? 1.520 -8.483 -13.342 1.00 65.06 246 PRO A O 1
ATOM 1833 N N . GLU A 1 247 ? 1.697 -10.551 -12.413 1.00 61.09 247 GLU A N 1
ATOM 1834 C CA . GLU A 1 247 ? 2.642 -11.231 -13.336 1.00 61.09 247 GLU A CA 1
ATOM 1835 C C . GLU A 1 247 ? 3.904 -10.431 -13.781 1.00 61.09 247 GLU A C 1
ATOM 1837 O O . GLU A 1 247 ? 4.040 -9.244 -13.488 1.00 61.09 247 GLU A O 1
ATOM 1842 N N . PRO A 1 248 ? 4.938 -11.065 -14.377 1.00 53.16 248 PRO A N 1
ATOM 1843 C CA . PRO A 1 248 ? 6.165 -10.346 -14.721 1.00 53.16 248 PRO A CA 1
ATOM 1844 C C . PRO A 1 248 ? 5.906 -9.266 -15.780 1.00 53.16 248 PRO A C 1
ATOM 1846 O O . PRO A 1 248 ? 5.464 -9.548 -16.890 1.00 53.16 248 PRO A O 1
ATOM 1849 N N . TRP A 1 249 ? 6.227 -8.027 -15.420 1.00 48.50 249 TRP A N 1
ATOM 1850 C CA . TRP A 1 249 ? 6.250 -6.865 -16.299 1.00 48.50 249 TRP A CA 1
ATOM 1851 C C . TRP A 1 249 ? 7.528 -6.930 -17.134 1.00 48.50 249 TRP A C 1
ATOM 1853 O O . TRP A 1 249 ? 8.587 -6.706 -16.571 1.00 48.50 249 TRP A O 1
ATOM 1863 N N . ASP A 1 250 ? 7.455 -7.295 -18.418 1.00 46.75 250 ASP A N 1
ATOM 1864 C CA . ASP A 1 250 ? 8.557 -7.338 -19.405 1.00 46.75 250 ASP A CA 1
ATOM 1865 C C . ASP A 1 250 ? 9.971 -7.035 -18.850 1.00 46.75 250 ASP A C 1
ATOM 1867 O O . ASP A 1 250 ? 10.434 -5.895 -18.830 1.00 46.75 250 ASP A O 1
ATOM 1871 N N . ALA A 1 251 ? 10.651 -8.085 -18.364 1.00 42.75 251 ALA A N 1
ATOM 1872 C CA . ALA A 1 251 ? 12.002 -8.086 -17.772 1.00 42.75 251 ALA A CA 1
ATOM 1873 C C . ALA A 1 251 ? 12.227 -7.274 -16.470 1.00 42.75 251 ALA A C 1
ATOM 1875 O O . ALA A 1 251 ? 13.291 -7.401 -15.860 1.00 42.75 251 ALA A O 1
ATOM 1876 N N . CYS A 1 252 ? 11.245 -6.509 -15.994 1.00 47.38 252 CYS A N 1
ATOM 1877 C CA . CYS A 1 252 ? 11.261 -5.793 -14.723 1.00 47.38 252 CYS A CA 1
ATOM 1878 C C . CYS A 1 252 ? 10.540 -6.613 -13.631 1.00 47.38 252 CYS A C 1
ATOM 1880 O O . CYS A 1 252 ? 9.403 -7.051 -13.820 1.00 47.38 252 CYS A O 1
ATOM 1882 N N . PRO A 1 253 ? 11.167 -6.864 -12.469 1.00 51.88 253 PRO A N 1
ATOM 1883 C CA . PRO A 1 253 ? 10.677 -7.886 -11.549 1.00 51.88 253 PRO A CA 1
ATOM 1884 C C . PRO A 1 253 ? 9.350 -7.572 -10.825 1.00 51.88 253 PRO A C 1
ATOM 1886 O O . PRO A 1 253 ? 8.830 -8.478 -10.186 1.00 51.88 253 PRO A O 1
ATOM 1889 N N . ALA A 1 254 ? 8.772 -6.372 -10.945 1.00 63.25 254 ALA A N 1
ATOM 1890 C CA . ALA A 1 254 ? 7.383 -6.056 -10.578 1.00 63.25 254 ALA A CA 1
ATOM 1891 C C . ALA A 1 254 ? 7.081 -4.581 -10.894 1.00 63.25 254 ALA A C 1
ATOM 1893 O O . ALA A 1 254 ? 7.937 -3.720 -10.695 1.00 63.25 254 ALA A O 1
ATOM 1894 N N . ARG A 1 255 ? 5.850 -4.252 -11.313 1.00 79.94 255 ARG A N 1
ATOM 1895 C CA . ARG A 1 255 ? 5.381 -2.858 -11.241 1.00 79.94 255 ARG A CA 1
ATOM 1896 C C . ARG A 1 255 ? 5.240 -2.460 -9.766 1.00 79.94 255 ARG A C 1
ATOM 1898 O O . ARG A 1 255 ? 4.700 -3.271 -9.005 1.00 79.94 255 ARG A O 1
ATOM 1905 N N . PRO A 1 256 ? 5.619 -1.233 -9.362 1.00 88.06 256 PRO A N 1
ATOM 1906 C CA . PRO A 1 256 ? 5.257 -0.734 -8.047 1.00 88.06 256 PRO A CA 1
ATOM 1907 C C . PRO A 1 256 ? 3.739 -0.802 -7.833 1.00 88.06 256 PRO A C 1
ATOM 1909 O O . PRO A 1 256 ? 2.959 -0.529 -8.750 1.00 88.06 256 PRO A O 1
ATOM 1912 N N . ALA A 1 257 ? 3.335 -1.173 -6.623 1.00 91.50 257 ALA A N 1
ATOM 1913 C CA . ALA A 1 257 ? 1.955 -1.151 -6.166 1.00 91.50 257 ALA A CA 1
ATOM 1914 C C . ALA A 1 257 ? 1.793 -0.021 -5.150 1.00 91.50 257 ALA A C 1
ATOM 1916 O O . ALA A 1 257 ? 2.541 0.048 -4.171 1.00 91.50 257 ALA A O 1
ATOM 1917 N N . THR A 1 258 ? 0.811 0.847 -5.372 1.00 93.25 258 THR A N 1
ATOM 1918 C CA . THR A 1 258 ? 0.531 1.999 -4.514 1.00 93.25 258 THR A CA 1
ATOM 1919 C C . THR A 1 258 ? -0.888 1.935 -3.956 1.00 93.25 258 THR A C 1
ATOM 1921 O O . THR A 1 258 ? -1.850 1.665 -4.668 1.00 93.25 258 THR A O 1
ATOM 1924 N N . CYS A 1 259 ? -1.029 2.211 -2.663 1.00 94.88 259 CYS A N 1
ATOM 1925 C CA . CYS A 1 259 ? -2.302 2.399 -1.971 1.00 94.88 259 CYS A CA 1
ATOM 1926 C C . CYS A 1 259 ? -2.270 3.701 -1.189 1.00 94.88 259 CYS A C 1
ATOM 1928 O O . CYS A 1 259 ? -1.236 4.073 -0.640 1.00 94.88 259 CYS A O 1
ATOM 1930 N N . GLY A 1 260 ? -3.403 4.383 -1.080 1.00 95.50 260 GLY A N 1
ATOM 1931 C CA . GLY A 1 260 ? -3.411 5.674 -0.413 1.00 95.50 260 GLY A CA 1
ATOM 1932 C C . GLY A 1 260 ? -4.783 6.135 0.023 1.00 95.50 260 GLY A C 1
ATOM 1933 O O . GLY A 1 260 ? -5.786 5.888 -0.638 1.00 95.50 260 GLY A O 1
ATOM 1934 N N . VAL A 1 261 ? -4.800 6.847 1.141 1.00 95.62 261 VAL A N 1
ATOM 1935 C CA . VAL A 1 261 ? -5.944 7.598 1.641 1.00 95.62 261 VAL A CA 1
ATOM 1936 C C . VAL A 1 261 ? -5.485 9.036 1.798 1.00 95.62 261 VAL A C 1
ATOM 1938 O O . VAL A 1 261 ? -4.674 9.343 2.669 1.00 95.62 261 VAL A O 1
ATOM 1941 N N . ILE A 1 262 ? -5.989 9.914 0.942 1.00 93.38 262 ILE A N 1
ATOM 1942 C CA . ILE A 1 262 ? -5.698 11.345 0.953 1.00 93.38 262 ILE A CA 1
ATOM 1943 C C . ILE A 1 262 ? -6.981 12.053 1.348 1.00 93.38 262 ILE A C 1
ATOM 1945 O O . ILE A 1 262 ? -8.042 11.804 0.774 1.00 93.38 262 ILE A O 1
ATOM 1949 N N . ARG A 1 263 ? -6.907 12.913 2.362 1.00 91.56 263 ARG A N 1
ATOM 1950 C CA . ARG A 1 263 ? -8.081 13.650 2.817 1.00 91.56 263 ARG A CA 1
ATOM 1951 C C . ARG A 1 263 ? -8.241 14.922 1.991 1.00 91.56 263 ARG A C 1
ATOM 1953 O O . ARG A 1 263 ? -7.241 15.561 1.658 1.00 91.56 263 ARG A O 1
ATOM 1960 N N . PRO A 1 264 ? -9.484 15.357 1.737 1.00 85.12 264 PRO A N 1
ATOM 1961 C CA . PRO A 1 264 ? -9.701 16.714 1.275 1.00 85.12 264 PRO A CA 1
ATOM 1962 C C . PRO A 1 264 ? -9.155 17.697 2.327 1.00 85.12 264 PRO A C 1
ATOM 1964 O O . PRO A 1 264 ? -9.134 17.374 3.527 1.00 85.12 264 PRO A O 1
ATOM 1967 N N . PRO A 1 265 ? -8.724 18.901 1.916 1.00 79.12 265 PRO A N 1
ATOM 1968 C CA . PRO A 1 265 ? -8.357 19.936 2.866 1.00 79.12 265 PRO A CA 1
ATOM 1969 C C . PRO A 1 265 ? -9.522 20.155 3.822 1.00 79.12 265 PRO A C 1
ATOM 1971 O O . PRO A 1 265 ? -10.681 20.164 3.405 1.00 79.12 265 PRO A O 1
ATOM 1974 N N . ARG A 1 266 ? -9.227 20.350 5.109 1.00 70.19 266 ARG A N 1
ATOM 1975 C CA . ARG A 1 266 ? -10.260 20.822 6.029 1.00 70.19 266 ARG A CA 1
ATOM 1976 C C . ARG A 1 266 ? -10.742 22.167 5.501 1.00 70.19 266 ARG A C 1
ATOM 1978 O O . ARG A 1 266 ? -9.936 23.095 5.404 1.00 70.19 266 ARG A O 1
ATOM 1985 N N . GLU A 1 267 ? -12.026 22.269 5.172 1.00 58.72 267 GLU A N 1
ATOM 1986 C CA . GLU A 1 267 ? -12.666 23.573 5.063 1.00 58.72 267 GLU A CA 1
ATOM 1987 C C . GLU A 1 267 ? -12.342 24.313 6.361 1.00 58.72 267 GLU A C 1
ATOM 1989 O O . GLU A 1 267 ? -12.512 23.769 7.460 1.00 58.72 267 GLU A O 1
ATOM 1994 N N . ARG A 1 268 ? -11.754 25.510 6.250 1.00 48.00 268 ARG A N 1
ATOM 1995 C CA . ARG A 1 268 ? -11.614 26.364 7.427 1.00 48.00 268 ARG A CA 1
ATOM 1996 C C . ARG A 1 268 ? -13.034 26.564 7.939 1.00 48.00 268 ARG A C 1
ATOM 1998 O O . ARG A 1 268 ? -13.868 27.065 7.190 1.00 48.00 268 ARG A O 1
ATOM 2005 N N . ALA A 1 269 ? -13.303 26.110 9.163 1.00 41.88 269 ALA A N 1
ATOM 2006 C CA . ALA A 1 269 ? -14.557 26.436 9.819 1.00 41.88 269 ALA A CA 1
ATOM 2007 C C . ALA A 1 269 ? -14.722 27.969 9.762 1.00 41.88 269 ALA A C 1
ATOM 2009 O O . ALA A 1 269 ? -13.718 28.661 9.979 1.00 41.88 269 ALA A O 1
ATOM 2010 N N . PRO A 1 270 ? -15.910 28.469 9.380 1.00 47.75 270 PRO A N 1
ATOM 2011 C CA . PRO A 1 270 ? -16.168 29.901 9.284 1.00 47.75 270 PRO A CA 1
ATOM 2012 C C . PRO A 1 270 ? -15.927 30.621 10.614 1.00 47.75 270 PRO A C 1
ATOM 2014 O O . PRO A 1 270 ? -16.142 29.997 11.681 1.00 47.75 270 PRO A O 1
#

Solvent-accessible surface area (backbone atoms only — not comparable to full-atom values): 13518 Å² total; per-residue (Å²): 108,75,77,56,53,56,54,31,54,47,53,49,50,48,52,50,50,51,41,60,73,64,65,51,54,74,61,29,71,66,40,31,50,52,53,51,50,53,14,49,56,42,34,74,78,50,68,65,72,67,71,54,74,74,55,42,61,62,39,43,61,61,28,25,53,50,26,40,76,68,34,13,48,66,42,36,76,78,44,52,58,58,38,31,49,31,44,49,48,46,74,25,90,17,60,28,67,77,14,34,42,56,72,59,84,45,58,55,59,51,48,39,40,23,31,3,31,7,12,91,80,13,38,18,39,34,37,43,92,93,42,72,70,43,45,65,64,60,4,34,29,36,37,36,26,41,55,77,78,45,46,73,78,47,70,53,75,29,36,13,61,78,36,65,65,32,28,54,51,46,37,54,55,59,67,70,49,59,81,60,28,31,34,40,34,15,18,3,16,33,47,41,77,34,60,39,73,63,44,50,50,51,45,36,39,20,2,42,57,60,81,38,70,54,96,88,36,74,28,70,65,53,85,23,28,3,32,6,25,40,30,28,31,75,34,57,66,60,26,31,28,56,26,54,33,77,72,82,42,88,98,41,62,27,47,64,8,40,15,32,25,36,48,56,67,78,76,76,79,131

Nearest PDB structures (foldseek):
  5ggl-assembly1_A  TM=7.977E-01  e=9.348E-09  Homo sapiens
  5lc2-assembly1_A  TM=7.634E-01  e=4.211E-08  Homo sapiens
  5lc2-assembly2_B  TM=7.949E-01  e=2.891E-07  Homo sapiens
  5lc4-assembly2_C  TM=8.129E-01  e=1.759E-06  Mus musculus
  8c6i-assembly1_A  TM=7.543E-01  e=1.560E-06  Homo sapiens

pLDDT: mean 87.14, std 14.49, range [34.78, 98.81]

Radius of gyration: 17.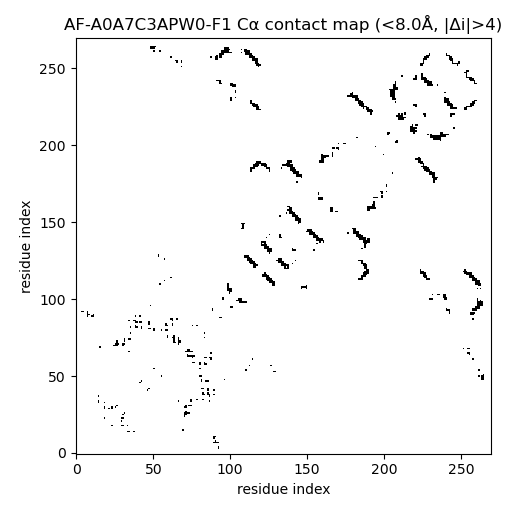78 Å; Cα contacts (8 Å, |Δi|>4): 632; chains: 1; bounding box: 33×52×50 Å

Secondary structure (DSSP, 8-state):
-HHHHHHHHHHHHHHHHHHHHTTPPTT-HHHHHHHHHHHHHHHHHSPPPP--HHHHHHHHHHHHHHHHHTT-TTHHHHS-HHHHHHHHHHH-S-EESSSB-TTSSPBPSS-EEEEE--STT--EEEEETTEE--BSSSEEEEEEE-TTT--EEEEEEE-TTT-HHHHHHHHHHHHSSPTT-EEEEEEES---TT--HHHHHHHHHTT----EEETTEEES--TT--EEEEEETTPPTT-SEEEE--S-BTTBS---EEEEE-PPPPPPP-

Foldseek 3Di:
DVVLVVVLVVLVVVLLVCCVVVVAAQQHPSNLVSLQVQLVVLCVVPPAFDFDPLVLVVLQVLLLLLCVVSRNNCSSVPDGSSSSVSSLCSVFVQEAAAQDFFQQPAGAPWKWKWKAAFADQTWTFIDTDNDTQIGRDFAKKKFWADSPNRDTPDIDGAHLVPDLVSVVVLLVVLVPRDAFIKMKMWGHHDNANNCDPSVVVSCVQQQEFQPDADPNHRHQAHHRKTKIWIGGGRGHHPRGGIWIFDDDDVPRSYRMTMHIRGHRPPDPDD

Mean predicted aligned error: 5.85 Å

Sequence (270 aa):
QRARGQFFEAQLRETQARLFEAGAAPDSDAAAALIHDAAARDLDARPAPAIAVETQRYLLEPATRLCAALGASEAAVIMTAAERLALLRIADDALALDGMIGDTGLRSPTDILVQSMGGIGGHAHIFLRGRDYGGPSRGMYLALIDPQSGQVTQAGVFDLWESEDEAGRMVRFLRNAPGGVIAAFAVADDASVYLTPDVEAELLAFGLERRTVIRRAPAFYGLRHAFAAIGVKGAARGAVLQAWSPEPWDACPARPATCGVIRPPRERAP